Protein AF-A0A217ED09-F1 (afdb_monomer_lite)

InterPro domains:
  IPR007451 High frequency lysogenization protein HflD [PF04356] (17-232)
  IPR007451 High frequency lysogenization protein HflD [PTHR38100] (16-239)
  IPR035932 HflD-like superfamily [G3DSA:1.10.3890.10] (13-244)
  IPR035932 HflD-like superfamily [SSF101322] (14-239)

Sequence (248 aa):
MVDTPFQQPQHLTVRQNRVLALAGVFQAAQLTHITAMTGLNRSNQSESFYLEQLIKSSLCIRPLAELPDPSLNTLDFFYGFNDLMLGLKHLESSLSRPFSIHPKSHIPKLPAAKLSTSYAISLLHLEKQIYQNPQFVEIIEQAQQKILKQFSFFDQNYLHPSIIANLAQAYLDTAGQIQPRILVRGHPEAFKDSQHTDRIRASLFTGLQMAHLWRQMGGRSRQLMFGKRKIMKDIHSIARMQYQLIEK

Organism: NCBI:txid1229165

Foldseek 3Di:
DDDPPDPPPPDDALLLQLLLLLLLLLLLLVLLQCLQAVFPDDDDPVSLLLLLLLLQLLLVQQLPDDFADQPDHNCVSPVAVSSSVSSLVRLLVQLDDDDDPDQVDPPPDRPVRPLSNVLSVLLLVLLVVQSVDVVLSVLSVVLSVVLVVCCVVVVNPCLPLVNLQSLLVNLCVTQVVDPPHSDRHYDPNLVVDPSSSSSSSSSSSSSSSSSVSSRNSPDDPVCSVVVSVVSNVSSVVSVVVVVVVVVD

Radius of gyration: 17.98 Å; chains: 1; bounding box: 49×56×43 Å

Structure (mmCIF, N/CA/C/O backbone):
data_AF-A0A217ED09-F1
#
_entry.id   AF-A0A217ED09-F1
#
loop_
_atom_site.group_PDB
_atom_site.id
_atom_site.type_symbol
_atom_site.label_atom_id
_atom_site.label_alt_id
_atom_site.label_comp_id
_atom_site.label_asym_id
_atom_site.label_entity_id
_atom_site.label_seq_id
_atom_site.pdbx_PDB_ins_code
_atom_site.Cartn_x
_atom_site.Cartn_y
_atom_site.Cartn_z
_atom_site.occupancy
_atom_site.B_iso_or_equiv
_atom_site.auth_seq_id
_atom_site.auth_comp_id
_atom_site.auth_asym_id
_atom_site.auth_atom_id
_atom_site.pdbx_PDB_model_num
ATOM 1 N N . MET A 1 1 ? 7.118 30.891 -3.778 1.00 39.22 1 MET A N 1
ATOM 2 C CA . MET A 1 1 ? 7.462 29.523 -4.216 1.00 39.22 1 MET A CA 1
ATOM 3 C C . MET A 1 1 ? 7.098 29.467 -5.681 1.00 39.22 1 MET A C 1
ATOM 5 O O . MET A 1 1 ? 5.958 29.761 -5.998 1.00 39.22 1 MET A O 1
ATOM 9 N N . VAL A 1 2 ? 8.088 29.316 -6.556 1.00 33.69 2 VAL A N 1
ATOM 10 C CA . VAL A 1 2 ? 7.894 29.449 -8.004 1.00 33.69 2 VAL A CA 1
ATOM 11 C C . VAL A 1 2 ? 7.205 28.185 -8.502 1.00 33.69 2 VAL A C 1
ATOM 13 O O . VAL A 1 2 ? 7.822 27.121 -8.518 1.00 33.69 2 VAL A O 1
ATOM 16 N N . ASP A 1 3 ? 5.934 28.308 -8.878 1.00 39.09 3 ASP A N 1
ATOM 17 C CA . ASP A 1 3 ? 5.272 27.346 -9.753 1.00 39.09 3 ASP A CA 1
ATOM 18 C C . ASP A 1 3 ? 6.121 27.226 -11.019 1.00 39.09 3 ASP A C 1
ATOM 20 O O . ASP A 1 3 ? 6.309 28.203 -11.743 1.00 39.09 3 ASP A O 1
ATOM 24 N N . THR A 1 4 ? 6.701 26.052 -11.260 1.00 39.97 4 THR A N 1
ATOM 25 C CA . THR A 1 4 ? 7.357 25.746 -12.533 1.00 39.97 4 THR A CA 1
ATOM 26 C C . THR A 1 4 ? 6.285 25.171 -13.465 1.00 39.97 4 THR A C 1
ATOM 28 O O . THR A 1 4 ? 5.873 24.028 -13.281 1.00 39.97 4 THR A O 1
ATOM 31 N N . PRO A 1 5 ? 5.797 25.924 -14.472 1.00 40.88 5 PRO A N 1
ATOM 32 C CA . PRO A 1 5 ? 4.592 25.557 -15.219 1.00 40.88 5 PRO A CA 1
ATOM 33 C C . PRO A 1 5 ? 4.816 24.490 -16.306 1.00 40.88 5 PRO A C 1
ATOM 35 O O . PRO A 1 5 ? 3.919 24.224 -17.099 1.00 40.88 5 PRO A O 1
ATOM 38 N N . PHE A 1 6 ? 5.997 23.862 -16.364 1.00 42.06 6 PHE A N 1
ATOM 39 C CA . PHE A 1 6 ? 6.363 22.938 -17.441 1.00 42.06 6 PHE A CA 1
ATOM 40 C C . PHE A 1 6 ? 7.247 21.781 -16.956 1.00 42.06 6 PHE A C 1
ATOM 42 O O . PHE A 1 6 ? 8.338 21.558 -17.483 1.00 42.06 6 PHE A O 1
ATOM 49 N N . GLN A 1 7 ? 6.788 20.987 -15.986 1.00 44.53 7 GLN A N 1
ATOM 50 C CA . GLN A 1 7 ? 7.234 19.593 -15.978 1.00 44.53 7 GLN A CA 1
ATOM 51 C C . GLN A 1 7 ? 6.608 18.924 -17.204 1.00 44.53 7 GLN A C 1
ATOM 53 O O . GLN A 1 7 ? 5.401 18.704 -17.257 1.00 44.53 7 GLN A O 1
ATOM 58 N N . GLN A 1 8 ? 7.424 18.659 -18.230 1.00 44.78 8 GLN A N 1
ATOM 59 C CA . GLN A 1 8 ? 7.005 17.813 -19.346 1.00 44.78 8 GLN A CA 1
ATOM 60 C C . GLN A 1 8 ? 6.404 16.526 -18.765 1.00 44.78 8 GLN A C 1
ATOM 62 O O . GLN A 1 8 ? 7.035 15.948 -17.873 1.00 44.78 8 GLN A O 1
ATOM 67 N N . PRO A 1 9 ? 5.226 16.068 -19.232 1.00 52.22 9 PRO A N 1
ATOM 68 C CA . PRO A 1 9 ? 4.643 14.829 -18.744 1.00 52.22 9 PRO A CA 1
ATOM 69 C C . PRO A 1 9 ? 5.681 13.732 -18.939 1.00 52.22 9 PRO A C 1
ATOM 71 O O . PRO A 1 9 ? 6.080 13.421 -20.065 1.00 52.22 9 PRO A O 1
ATOM 74 N N . GLN A 1 10 ? 6.195 13.205 -17.828 1.00 64.75 10 GLN A N 1
ATOM 75 C CA . GLN A 1 10 ? 7.212 12.173 -17.868 1.00 64.75 10 GLN A CA 1
ATOM 76 C C . GLN A 1 10 ? 6.537 10.938 -18.456 1.00 64.75 10 GLN A C 1
ATOM 78 O O . GLN A 1 10 ? 5.744 10.269 -17.792 1.00 64.75 10 GLN A O 1
ATOM 83 N N . HIS A 1 11 ? 6.767 10.699 -19.749 1.00 74.62 11 HIS A N 1
ATOM 84 C CA . HIS A 1 11 ? 6.036 9.683 -20.490 1.00 74.62 11 HIS A CA 1
ATOM 85 C C . HIS A 1 11 ? 6.594 8.304 -20.138 1.00 74.62 11 HIS A C 1
ATOM 87 O O . HIS A 1 11 ? 7.482 7.760 -20.798 1.00 74.62 11 HIS A O 1
ATOM 93 N N . LEU A 1 12 ? 6.098 7.754 -19.035 1.00 88.75 12 LEU A N 1
ATOM 94 C CA . LEU A 1 12 ? 6.481 6.442 -18.554 1.00 88.75 12 LEU A CA 1
ATOM 95 C C . LEU A 1 12 ? 5.928 5.360 -19.475 1.00 88.75 12 LEU A C 1
ATOM 97 O O . LEU A 1 12 ? 4.783 5.390 -19.923 1.00 88.75 12 LEU A O 1
ATOM 101 N N . THR A 1 13 ? 6.743 4.344 -19.733 1.00 92.62 13 THR A N 1
ATOM 102 C CA . THR A 1 13 ? 6.254 3.133 -20.388 1.00 92.62 13 THR A CA 1
ATOM 103 C C . THR A 1 13 ? 5.262 2.409 -19.477 1.00 92.62 13 THR A C 1
ATOM 105 O O . THR A 1 13 ? 5.392 2.426 -18.252 1.00 92.62 13 THR A O 1
ATOM 108 N N . VAL A 1 14 ? 4.340 1.643 -20.066 1.00 91.75 14 VAL A N 1
ATOM 109 C CA . VAL A 1 14 ? 3.393 0.791 -19.318 1.00 91.75 14 VAL A CA 1
ATOM 110 C C . VAL A 1 14 ? 4.109 -0.109 -18.298 1.00 91.75 14 VAL A C 1
ATOM 112 O O . VAL A 1 14 ? 3.593 -0.373 -17.213 1.00 91.75 14 VAL A O 1
ATOM 115 N N . ARG A 1 15 ? 5.325 -0.583 -18.608 1.00 92.25 15 ARG A N 1
ATOM 116 C CA . ARG A 1 15 ? 6.115 -1.382 -17.659 1.00 92.25 15 ARG A CA 1
ATOM 117 C C . ARG A 1 15 ? 6.630 -0.555 -16.484 1.00 92.25 15 ARG A C 1
ATOM 119 O O . ARG A 1 15 ? 6.541 -1.031 -15.359 1.00 92.25 15 ARG A O 1
ATOM 126 N N . GLN A 1 16 ? 7.133 0.654 -16.727 1.00 94.31 16 GLN A N 1
ATOM 127 C CA . GLN A 1 16 ? 7.600 1.548 -15.665 1.00 94.31 16 GLN A CA 1
ATOM 128 C C . GLN A 1 16 ? 6.448 1.968 -14.745 1.00 94.31 16 GLN A C 1
ATOM 130 O O . GLN A 1 16 ? 6.606 1.871 -13.533 1.00 94.31 16 GLN A O 1
ATOM 135 N N . ASN A 1 17 ? 5.273 2.297 -15.297 1.00 94.62 17 ASN A N 1
ATOM 136 C CA . ASN A 1 17 ? 4.057 2.548 -14.511 1.00 94.62 17 ASN A CA 1
ATOM 137 C C . ASN A 1 17 ? 3.718 1.356 -13.603 1.00 94.62 17 ASN A C 1
ATOM 139 O O . ASN A 1 17 ? 3.609 1.490 -12.387 1.00 94.62 17 ASN A O 1
ATOM 143 N N . ARG A 1 18 ? 3.699 0.134 -14.152 1.00 94.44 18 ARG A N 1
ATOM 144 C CA . ARG A 1 18 ? 3.504 -1.079 -13.337 1.00 94.44 18 ARG A CA 1
ATOM 145 C C . ARG A 1 18 ? 4.553 -1.233 -12.236 1.00 94.44 18 ARG A C 1
ATOM 147 O O . ARG A 1 18 ? 4.222 -1.717 -11.159 1.00 94.44 18 ARG A O 1
ATOM 154 N N . VAL A 1 19 ? 5.814 -0.893 -12.493 1.00 95.31 19 VAL A N 1
ATOM 155 C CA . VAL A 1 19 ? 6.880 -0.992 -11.485 1.00 95.31 19 VAL A CA 1
ATOM 156 C C . VAL A 1 19 ? 6.696 0.040 -10.375 1.00 95.31 19 VAL A C 1
ATOM 158 O O . VAL A 1 19 ? 6.893 -0.309 -9.215 1.00 95.31 19 VAL A O 1
ATOM 161 N N . LEU A 1 20 ? 6.268 1.261 -10.693 1.00 95.94 20 LEU A N 1
ATOM 162 C CA . LEU A 1 20 ? 5.987 2.295 -9.696 1.00 95.94 20 LEU A CA 1
ATOM 163 C C . LEU A 1 20 ? 4.761 1.955 -8.845 1.00 95.94 20 LEU A C 1
ATOM 165 O O . LEU A 1 20 ? 4.851 1.990 -7.621 1.00 95.94 20 LEU A O 1
ATOM 169 N N . ALA A 1 21 ? 3.653 1.526 -9.455 1.00 96.44 21 ALA A N 1
ATOM 170 C CA . ALA A 1 21 ? 2.475 1.090 -8.700 1.00 96.44 21 ALA A CA 1
ATOM 171 C C . ALA A 1 21 ? 2.811 -0.095 -7.775 1.00 96.44 21 ALA A C 1
ATOM 173 O O . ALA A 1 21 ? 2.439 -0.121 -6.602 1.00 96.44 21 ALA A O 1
ATOM 174 N N . LEU A 1 22 ? 3.613 -1.047 -8.269 1.00 96.81 22 LEU A N 1
ATOM 175 C CA . LEU A 1 22 ? 4.139 -2.141 -7.457 1.00 96.81 22 LEU A CA 1
ATOM 176 C C . LEU A 1 22 ? 5.045 -1.639 -6.321 1.00 96.81 22 LEU A C 1
ATOM 178 O O . LEU A 1 22 ? 4.978 -2.169 -5.214 1.00 96.81 22 LEU A O 1
ATOM 182 N N . ALA A 1 23 ? 5.879 -0.628 -6.565 1.00 97.19 23 ALA A N 1
ATOM 183 C CA . ALA A 1 23 ? 6.683 -0.004 -5.522 1.00 97.19 23 ALA A CA 1
ATOM 184 C C . ALA A 1 23 ? 5.798 0.606 -4.423 1.00 97.19 23 ALA A C 1
ATOM 186 O O . ALA A 1 23 ? 6.129 0.449 -3.252 1.00 97.19 23 ALA A O 1
ATOM 187 N N . GLY A 1 24 ? 4.640 1.183 -4.762 1.00 98.00 24 GLY A N 1
ATOM 188 C CA . GLY A 1 24 ? 3.638 1.638 -3.788 1.00 98.00 24 GLY A CA 1
ATOM 189 C C . GLY A 1 24 ? 3.171 0.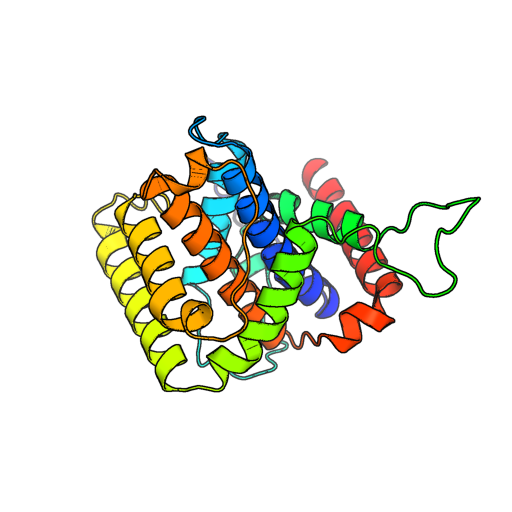524 -2.843 1.00 98.00 24 GLY A C 1
ATOM 190 O O . GLY A 1 24 ? 3.114 0.720 -1.628 1.00 98.00 24 GLY A O 1
ATOM 191 N N . VAL A 1 25 ? 2.948 -0.690 -3.364 1.00 98.00 25 VAL A N 1
ATOM 192 C CA . VAL A 1 25 ? 2.619 -1.871 -2.539 1.00 98.00 25 VAL A CA 1
ATOM 193 C C . VAL A 1 25 ? 3.758 -2.207 -1.574 1.00 98.00 25 VAL A C 1
ATOM 195 O O . VAL A 1 25 ? 3.534 -2.430 -0.383 1.00 98.00 25 VAL A O 1
ATOM 198 N N . PHE A 1 26 ? 4.998 -2.226 -2.070 1.00 97.12 26 PHE A N 1
ATOM 199 C CA . PHE A 1 26 ? 6.179 -2.498 -1.246 1.00 97.12 26 PHE A CA 1
ATOM 200 C C . PHE A 1 26 ? 6.443 -1.393 -0.218 1.00 97.12 26 PHE A C 1
ATOM 202 O O . PHE A 1 26 ? 6.926 -1.689 0.875 1.00 97.12 26 PHE A O 1
ATOM 209 N N . GLN A 1 27 ? 6.092 -0.145 -0.528 1.00 97.88 27 GLN A N 1
ATOM 210 C CA . GLN A 1 27 ? 6.193 0.984 0.389 1.00 97.88 27 GLN A CA 1
ATOM 211 C C . GLN A 1 27 ? 5.247 0.815 1.577 1.00 97.88 27 GLN A C 1
ATOM 213 O O . GLN A 1 27 ? 5.698 0.851 2.719 1.00 97.88 27 GLN A O 1
ATOM 218 N N . ALA A 1 28 ? 3.967 0.541 1.318 1.00 98.19 28 ALA A N 1
ATOM 219 C CA . ALA A 1 28 ? 2.969 0.294 2.360 1.00 98.19 28 ALA A CA 1
ATOM 220 C C . ALA A 1 28 ? 3.348 -0.909 3.234 1.00 98.19 28 ALA A C 1
ATOM 222 O O . ALA A 1 28 ? 3.276 -0.865 4.465 1.00 98.19 28 ALA A O 1
ATOM 223 N N . ALA A 1 29 ? 3.826 -1.978 2.601 1.00 97.19 29 ALA A N 1
ATOM 224 C CA . ALA A 1 29 ? 4.271 -3.171 3.299 1.00 97.19 29 ALA A CA 1
ATOM 225 C C . ALA A 1 29 ? 5.509 -2.921 4.177 1.00 97.19 29 ALA A C 1
ATOM 227 O O . ALA A 1 29 ? 5.629 -3.487 5.268 1.00 97.19 29 ALA A O 1
ATOM 228 N N . GLN A 1 30 ? 6.425 -2.059 3.732 1.00 95.81 30 GLN A N 1
ATOM 229 C CA . GLN A 1 30 ? 7.571 -1.657 4.535 1.00 95.81 30 GLN A CA 1
ATOM 230 C C . GLN A 1 30 ? 7.173 -0.736 5.689 1.00 95.81 30 GLN A C 1
ATOM 232 O O . GLN A 1 30 ? 7.661 -0.948 6.795 1.00 95.81 30 GLN A O 1
ATOM 237 N N . LEU A 1 31 ? 6.278 0.231 5.475 1.00 95.69 31 LEU A N 1
ATOM 238 C CA . LEU A 1 31 ? 5.754 1.078 6.553 1.00 95.69 31 LEU A CA 1
ATOM 239 C C . LEU A 1 31 ? 5.069 0.236 7.629 1.00 95.69 31 LEU A C 1
ATOM 241 O O . LEU A 1 31 ? 5.385 0.383 8.802 1.00 95.69 31 LEU A O 1
ATOM 245 N N . THR A 1 32 ? 4.245 -0.731 7.222 1.00 95.44 32 THR A N 1
ATOM 246 C CA . THR A 1 32 ? 3.624 -1.713 8.127 1.00 95.44 32 THR A CA 1
ATOM 247 C C . THR A 1 32 ? 4.677 -2.411 8.991 1.00 95.44 32 THR A C 1
ATOM 249 O O . THR A 1 32 ? 4.524 -2.522 10.206 1.00 95.44 32 THR A O 1
ATOM 252 N N . HIS A 1 33 ? 5.767 -2.878 8.373 1.00 93.88 33 HIS A N 1
ATOM 253 C CA . HIS A 1 33 ? 6.843 -3.551 9.092 1.00 93.88 33 HIS A CA 1
ATOM 254 C C . HIS A 1 33 ? 7.587 -2.611 10.045 1.00 93.88 33 HIS A C 1
ATOM 256 O O . HIS A 1 33 ? 7.818 -2.991 11.189 1.00 93.88 33 HIS A O 1
ATOM 262 N N . ILE A 1 34 ? 7.930 -1.399 9.603 1.00 91.94 34 ILE A N 1
ATOM 263 C CA . ILE A 1 34 ? 8.619 -0.411 10.437 1.00 91.94 34 ILE A CA 1
ATOM 264 C C . ILE A 1 34 ? 7.736 -0.036 11.628 1.00 91.94 34 ILE A C 1
ATOM 266 O O . ILE A 1 34 ? 8.172 -0.199 12.758 1.00 91.94 34 ILE A O 1
ATOM 270 N N . THR A 1 35 ? 6.474 0.343 11.411 1.00 91.31 35 THR A N 1
ATOM 271 C CA . THR A 1 35 ? 5.546 0.704 12.496 1.00 91.31 35 THR A CA 1
ATOM 272 C C . THR A 1 35 ? 5.377 -0.430 13.512 1.00 91.31 35 THR A C 1
ATOM 274 O O . THR A 1 35 ? 5.379 -0.177 14.712 1.00 91.31 35 THR A O 1
ATOM 277 N N . ALA A 1 36 ? 5.317 -1.688 13.065 1.00 90.88 36 ALA A N 1
ATOM 278 C CA . ALA A 1 36 ? 5.244 -2.833 13.973 1.00 90.88 36 ALA A CA 1
ATOM 279 C C . ALA A 1 36 ? 6.547 -3.066 14.772 1.00 90.88 36 ALA A C 1
ATOM 281 O O . ALA A 1 36 ? 6.502 -3.551 15.904 1.00 90.88 36 ALA A O 1
ATOM 282 N N . MET A 1 37 ? 7.712 -2.740 14.204 1.00 88.44 37 MET A N 1
ATOM 283 C CA . MET A 1 37 ? 9.022 -2.902 14.852 1.00 88.44 37 MET A CA 1
ATOM 284 C C . MET A 1 37 ? 9.419 -1.704 15.723 1.00 88.44 37 MET A C 1
ATOM 286 O O . MET A 1 37 ? 10.181 -1.869 16.667 1.00 88.44 37 MET A O 1
ATOM 290 N N . THR A 1 38 ? 8.929 -0.500 15.448 1.00 82.44 38 THR A N 1
ATOM 291 C CA . THR A 1 38 ? 9.345 0.713 16.168 1.00 82.44 38 THR A CA 1
ATOM 292 C C . THR A 1 38 ? 8.740 0.799 17.581 1.00 82.44 38 THR A C 1
ATOM 294 O O . THR A 1 38 ? 9.318 1.449 18.454 1.00 82.44 38 THR A O 1
ATOM 297 N N . GLY A 1 39 ? 7.648 0.075 17.867 1.00 72.12 39 GLY A N 1
ATOM 298 C CA . GLY A 1 39 ? 6.974 0.128 19.173 1.00 72.12 39 GLY A CA 1
ATOM 299 C C . GLY A 1 39 ? 6.226 1.450 19.369 1.00 72.12 39 GLY A C 1
ATOM 300 O O . GLY A 1 39 ? 5.758 2.023 18.398 1.00 72.12 39 GLY A O 1
ATOM 301 N N . LEU A 1 40 ? 6.158 1.943 20.612 1.00 65.94 40 LEU A N 1
ATOM 302 C CA . LEU A 1 40 ? 5.551 3.239 20.978 1.00 65.94 40 LEU A CA 1
ATOM 303 C C . LEU A 1 40 ? 6.435 4.462 20.650 1.00 65.94 40 LEU A C 1
ATOM 305 O O . LEU A 1 40 ? 6.092 5.592 21.005 1.00 65.94 40 LEU A O 1
ATOM 309 N N . ASN A 1 41 ? 7.607 4.263 20.038 1.00 68.44 41 ASN A N 1
ATOM 310 C CA . ASN A 1 41 ? 8.490 5.373 19.692 1.00 68.44 41 ASN A CA 1
ATOM 311 C C . ASN A 1 41 ? 7.844 6.237 18.600 1.00 68.44 41 ASN A C 1
ATOM 313 O O . ASN A 1 41 ? 7.212 5.722 17.680 1.00 68.44 41 ASN A O 1
ATOM 317 N N . ARG A 1 42 ? 8.023 7.562 18.686 1.00 65.25 42 ARG A N 1
ATOM 318 C CA . ARG A 1 42 ? 7.442 8.500 17.715 1.00 65.25 42 ARG A CA 1
ATOM 319 C C . ARG A 1 42 ? 7.884 8.134 16.297 1.00 65.25 42 ARG A C 1
ATOM 321 O O . ARG A 1 42 ? 9.081 8.008 16.039 1.00 65.25 42 ARG A O 1
ATOM 328 N N . SER A 1 43 ? 6.913 8.005 15.391 1.00 68.62 43 SER A N 1
ATOM 329 C CA . SER A 1 43 ? 7.161 7.785 13.964 1.00 68.62 43 SER A CA 1
ATOM 330 C C . SER A 1 43 ? 8.133 8.832 13.430 1.00 68.62 43 SER A C 1
ATOM 332 O O . SER A 1 43 ? 7.935 10.030 13.659 1.00 68.62 43 SER A O 1
ATOM 334 N N . ASN A 1 44 ? 9.153 8.392 12.699 1.00 80.94 44 ASN A N 1
ATOM 335 C CA . ASN A 1 44 ? 10.121 9.306 12.107 1.00 80.94 44 ASN A CA 1
ATOM 336 C C . ASN A 1 44 ? 9.446 10.199 11.042 1.00 80.94 44 ASN A C 1
ATOM 338 O O . ASN A 1 44 ? 8.496 9.774 10.381 1.00 80.94 44 ASN A O 1
ATOM 342 N N . GLN A 1 45 ? 9.954 11.417 10.831 1.00 85.31 45 GLN A N 1
ATOM 343 C CA . GLN A 1 45 ? 9.442 12.357 9.822 1.00 85.31 45 GLN A CA 1
ATOM 344 C C . GLN A 1 45 ? 9.381 11.718 8.428 1.00 85.31 45 GLN A C 1
ATOM 346 O O . GLN A 1 45 ? 8.383 11.860 7.724 1.00 85.31 45 GLN A O 1
ATOM 351 N N . SER A 1 46 ? 10.395 10.926 8.068 1.00 89.06 46 SER A N 1
ATOM 352 C CA . SER A 1 46 ? 10.430 10.197 6.797 1.00 89.06 46 SER A CA 1
ATOM 353 C C . SER A 1 46 ? 9.299 9.172 6.660 1.00 89.06 46 SER A C 1
ATOM 355 O O . SER A 1 46 ? 8.734 9.031 5.583 1.00 89.06 46 SER A O 1
ATOM 357 N N . GLU A 1 47 ? 8.947 8.449 7.727 1.00 90.44 47 GLU A N 1
ATOM 358 C CA . GLU A 1 47 ? 7.861 7.455 7.691 1.00 90.44 47 GLU A CA 1
ATOM 359 C C . GLU A 1 47 ? 6.506 8.130 7.495 1.00 90.44 47 GLU A C 1
ATOM 361 O O . GLU A 1 47 ? 5.698 7.678 6.685 1.00 90.44 47 GLU A O 1
ATOM 366 N N . SER A 1 48 ? 6.283 9.230 8.217 1.00 93.44 48 SER A N 1
ATOM 367 C CA . SER A 1 48 ? 5.080 10.046 8.080 1.00 93.44 48 SER A CA 1
ATOM 368 C C . SER A 1 48 ? 4.949 10.622 6.674 1.00 93.44 48 SER A C 1
ATOM 370 O O . SER A 1 48 ? 3.864 10.535 6.112 1.00 93.44 48 SER A O 1
ATOM 372 N N . PHE A 1 49 ? 6.045 11.090 6.066 1.00 95.62 49 PHE A N 1
ATOM 373 C CA . PHE A 1 49 ? 6.055 11.540 4.672 1.00 95.62 49 PHE A CA 1
ATOM 374 C C . PHE A 1 49 ? 5.567 10.445 3.708 1.00 95.62 49 PHE A C 1
ATOM 376 O O . PHE A 1 49 ? 4.605 10.659 2.975 1.00 95.62 49 PHE A O 1
ATOM 383 N N . TYR A 1 50 ? 6.166 9.248 3.729 1.00 97.00 50 TYR A N 1
ATOM 384 C CA . TYR A 1 50 ? 5.761 8.173 2.808 1.00 97.00 50 TYR A CA 1
ATOM 385 C C . TYR A 1 50 ? 4.335 7.674 3.064 1.00 97.00 50 TYR A C 1
ATOM 387 O O . TYR A 1 50 ? 3.643 7.296 2.116 1.00 97.00 50 TYR A O 1
ATOM 395 N N . LEU A 1 51 ? 3.892 7.651 4.326 1.00 97.25 51 LEU A N 1
ATOM 396 C CA . LEU A 1 51 ? 2.517 7.291 4.665 1.00 97.25 51 LEU A CA 1
ATOM 397 C C . LEU A 1 51 ? 1.532 8.324 4.115 1.00 97.25 51 LEU A C 1
ATOM 399 O O . LEU A 1 51 ? 0.522 7.943 3.534 1.00 97.25 51 LEU A O 1
ATOM 403 N N . GLU A 1 52 ? 1.837 9.612 4.263 1.00 96.94 52 GLU A N 1
ATOM 404 C CA . GLU A 1 52 ? 1.007 10.697 3.747 1.00 96.94 52 GLU A CA 1
ATOM 405 C C . GLU A 1 52 ? 0.831 10.589 2.229 1.00 96.94 52 GLU A C 1
ATOM 407 O O . GLU A 1 52 ? -0.298 10.669 1.744 1.00 96.94 52 GLU A O 1
ATOM 412 N N . GLN A 1 53 ? 1.917 10.323 1.489 1.00 97.56 53 GLN A N 1
ATOM 413 C CA . GLN A 1 53 ? 1.845 10.121 0.038 1.00 97.56 53 GLN A CA 1
ATOM 414 C C . GLN A 1 53 ? 0.971 8.918 -0.322 1.00 97.56 53 GLN A C 1
ATOM 416 O O . GLN A 1 53 ? 0.105 9.022 -1.182 1.00 97.56 53 GLN A O 1
ATOM 421 N N . LEU A 1 54 ? 1.116 7.788 0.377 1.00 98.00 54 LEU A N 1
ATOM 422 C CA . LEU A 1 54 ? 0.256 6.627 0.135 1.00 98.00 54 LEU A CA 1
ATOM 423 C C . LEU A 1 54 ? -1.218 6.911 0.430 1.00 98.00 54 LEU A C 1
ATOM 425 O O . LEU A 1 54 ? -2.077 6.438 -0.311 1.00 98.00 54 LEU A O 1
ATOM 429 N N . ILE A 1 55 ? -1.519 7.667 1.489 1.00 97.69 55 ILE A N 1
ATOM 430 C CA . ILE A 1 55 ? -2.893 8.057 1.818 1.00 97.69 55 ILE A CA 1
ATOM 431 C C . ILE A 1 55 ? -3.457 8.944 0.707 1.00 97.69 55 ILE A C 1
ATOM 433 O O . ILE A 1 55 ? -4.510 8.605 0.167 1.00 97.69 55 ILE A O 1
ATOM 437 N N . LYS A 1 56 ? -2.736 10.003 0.314 1.00 95.81 56 LYS A N 1
ATOM 438 C CA . LYS A 1 56 ? -3.084 10.879 -0.818 1.00 95.81 56 LYS A CA 1
ATOM 439 C C . LYS A 1 56 ? -3.439 10.064 -2.059 1.00 95.81 56 LYS A C 1
ATOM 441 O O . LYS A 1 56 ? -4.566 10.133 -2.543 1.00 95.81 56 LYS A O 1
ATOM 446 N N . SER A 1 57 ? -2.517 9.219 -2.512 1.00 96.56 57 SER A N 1
ATOM 447 C CA . SER A 1 57 ? -2.705 8.399 -3.709 1.00 96.56 57 SER A CA 1
ATOM 448 C C . SER A 1 57 ? -3.869 7.415 -3.565 1.00 96.56 57 SER A C 1
ATOM 450 O O . SER A 1 57 ? -4.633 7.225 -4.507 1.00 96.56 57 SER A O 1
ATOM 452 N N . SER A 1 58 ? -4.049 6.808 -2.386 1.00 96.62 58 SER A N 1
ATOM 453 C CA . SER A 1 58 ? -5.110 5.821 -2.143 1.00 96.62 58 SER A CA 1
ATOM 454 C C . SER A 1 58 ? -6.527 6.385 -2.254 1.00 96.62 58 SER A C 1
ATOM 456 O O . SER A 1 58 ? -7.442 5.654 -2.627 1.00 96.62 58 SER A O 1
ATOM 458 N N . LEU A 1 59 ? -6.713 7.674 -1.957 1.00 94.88 59 LEU A N 1
ATOM 459 C CA . LEU A 1 59 ? -8.008 8.354 -2.052 1.00 94.88 59 LEU A CA 1
ATOM 460 C C . LEU A 1 59 ? -8.347 8.768 -3.495 1.00 94.88 59 LEU A C 1
ATOM 462 O O . LEU A 1 59 ? -9.510 9.027 -3.805 1.00 94.88 59 LEU A O 1
ATOM 466 N N . CYS A 1 60 ? -7.349 8.801 -4.382 1.00 93.12 60 CYS A N 1
ATOM 467 C CA . CYS A 1 60 ? -7.522 9.094 -5.804 1.00 93.12 60 CYS A CA 1
ATOM 468 C C . CYS A 1 60 ? -7.819 7.842 -6.648 1.00 93.12 60 CYS A C 1
ATOM 470 O O . CYS A 1 60 ? -8.332 7.965 -7.760 1.00 93.12 60 CYS A O 1
ATOM 472 N N . ILE A 1 61 ? -7.524 6.640 -6.141 1.00 94.12 61 ILE A N 1
ATOM 473 C CA . ILE A 1 61 ? -7.754 5.381 -6.865 1.00 94.12 61 ILE A CA 1
ATOM 474 C C . ILE A 1 61 ? -9.247 5.067 -6.908 1.00 94.12 61 ILE A C 1
ATOM 476 O O . ILE A 1 61 ? -9.914 5.002 -5.876 1.00 94.12 61 ILE A O 1
ATOM 480 N N . ARG A 1 62 ? -9.762 4.845 -8.120 1.00 92.31 62 ARG A N 1
ATOM 481 C CA . ARG A 1 62 ? -11.168 4.514 -8.374 1.00 92.31 62 ARG A CA 1
ATOM 482 C C . ARG A 1 62 ? -11.390 3.003 -8.267 1.00 92.31 62 ARG A C 1
ATOM 484 O O . ARG A 1 62 ? -10.770 2.280 -9.044 1.00 92.31 62 ARG A O 1
ATOM 491 N N . PRO A 1 63 ? -12.264 2.516 -7.367 1.00 86.94 63 PRO A N 1
ATOM 492 C CA . PRO A 1 63 ? -12.480 1.078 -7.194 1.00 86.94 63 PRO A CA 1
ATOM 493 C C . PRO A 1 63 ? -13.152 0.366 -8.375 1.00 86.94 63 PRO A C 1
ATOM 495 O O . PRO A 1 63 ? -12.861 -0.798 -8.633 1.00 86.94 63 PRO A O 1
ATOM 498 N N . LEU A 1 64 ? -14.034 1.065 -9.096 1.00 86.25 64 LEU A N 1
ATOM 499 C CA . LEU A 1 64 ? -14.814 0.532 -10.221 1.00 86.25 64 LEU A CA 1
ATOM 500 C C . LEU A 1 64 ? -14.210 0.839 -11.606 1.00 86.25 64 LEU A C 1
ATOM 502 O O . LEU A 1 64 ? -14.916 0.752 -12.609 1.00 86.25 64 LEU A O 1
ATOM 506 N N . ALA A 1 65 ? -12.935 1.236 -11.692 1.00 81.50 65 ALA A N 1
ATOM 507 C CA . ALA A 1 65 ? -12.325 1.524 -12.994 1.00 81.50 65 ALA A CA 1
ATOM 508 C C . ALA A 1 65 ? -12.235 0.264 -13.876 1.00 81.50 65 ALA A C 1
ATOM 510 O O . ALA A 1 65 ? -12.219 -0.863 -13.379 1.00 81.50 65 ALA A O 1
ATOM 511 N N . GLU A 1 66 ? -12.132 0.450 -15.191 1.00 79.25 66 GLU A N 1
ATOM 512 C CA . GLU A 1 66 ? -11.941 -0.653 -16.134 1.00 79.25 66 GLU A CA 1
ATOM 513 C C . GLU A 1 66 ? -10.538 -1.276 -16.004 1.00 79.25 66 GLU A C 1
ATOM 515 O O . GLU A 1 66 ? -9.541 -0.587 -15.779 1.00 79.25 66 GLU A O 1
ATOM 520 N N . LEU A 1 67 ? -10.444 -2.607 -16.139 1.00 83.88 67 LEU A N 1
ATOM 521 C CA . LEU A 1 67 ? -9.180 -3.348 -16.052 1.00 83.88 67 LEU A CA 1
ATOM 522 C C . LEU A 1 67 ? -8.897 -4.142 -17.346 1.00 83.88 67 LEU A C 1
ATOM 524 O O . LEU A 1 67 ? -9.714 -4.989 -17.716 1.00 83.88 67 LEU A O 1
ATOM 528 N N . PRO A 1 68 ? -7.696 -4.036 -17.957 1.00 84.75 68 PRO A N 1
ATOM 529 C CA . PRO A 1 68 ? -6.627 -3.075 -17.682 1.00 84.75 68 PRO A CA 1
ATOM 530 C C . PRO A 1 68 ? -6.831 -1.743 -18.422 1.00 84.75 68 PRO A C 1
ATOM 532 O O . PRO A 1 68 ? -7.216 -1.746 -19.588 1.00 84.75 68 PRO A O 1
ATOM 535 N N . ASP A 1 69 ? -6.434 -0.640 -17.795 1.00 86.00 69 ASP A N 1
ATOM 536 C CA . ASP A 1 69 ? -6.355 0.682 -18.411 1.00 86.00 69 ASP A CA 1
ATOM 537 C C . ASP A 1 69 ? -4.883 1.015 -18.750 1.00 86.00 69 ASP A C 1
ATOM 539 O O . ASP A 1 69 ? -4.062 1.249 -17.853 1.00 86.00 69 ASP A O 1
ATOM 543 N N . PRO A 1 70 ? -4.496 0.985 -20.041 1.00 82.50 70 PRO A N 1
ATOM 544 C CA . PRO A 1 70 ? -3.138 1.296 -20.470 1.00 82.50 70 PRO A CA 1
ATOM 545 C C . PRO A 1 70 ? -2.814 2.797 -20.440 1.00 82.50 70 PRO A C 1
ATOM 547 O O . PRO A 1 70 ? -1.641 3.134 -20.609 1.00 82.50 70 PRO A O 1
ATOM 550 N N . SER A 1 71 ? -3.809 3.674 -20.266 1.00 86.50 71 SER A N 1
ATOM 551 C CA . SER A 1 71 ? -3.626 5.128 -20.271 1.00 86.50 71 SER A CA 1
ATOM 552 C C . SER A 1 71 ? -3.147 5.684 -18.927 1.00 86.50 71 SER A C 1
ATOM 554 O O . SER A 1 71 ? -2.565 6.765 -18.895 1.00 86.50 71 SER A O 1
ATOM 556 N N . LEU A 1 72 ? -3.314 4.927 -17.837 1.00 89.38 72 LEU A N 1
ATOM 557 C CA . LEU A 1 72 ? -2.935 5.364 -16.494 1.00 89.38 72 LEU A CA 1
ATOM 558 C C . LEU A 1 72 ? -1.431 5.633 -16.365 1.00 89.38 72 LEU A C 1
ATOM 560 O O . LEU A 1 72 ? -0.591 4.766 -16.648 1.00 89.38 72 LEU A O 1
ATOM 564 N N . ASN A 1 73 ? -1.099 6.797 -15.810 1.00 91.94 73 ASN A N 1
ATOM 565 C CA . ASN A 1 73 ? 0.246 7.146 -15.386 1.00 91.94 73 ASN A CA 1
ATOM 566 C C . ASN A 1 73 ? 0.331 7.112 -13.855 1.00 91.94 73 ASN A C 1
ATOM 568 O O . ASN A 1 73 ? -0.497 7.673 -13.146 1.00 91.94 73 ASN A O 1
ATOM 572 N N . THR A 1 74 ? 1.341 6.430 -13.308 1.00 91.62 74 THR A N 1
ATOM 573 C CA . THR A 1 74 ? 1.510 6.366 -11.845 1.00 91.62 74 THR A CA 1
ATOM 574 C C . THR A 1 74 ? 1.841 7.733 -11.253 1.00 91.62 74 THR A C 1
ATOM 576 O O . THR A 1 74 ? 1.484 7.996 -10.108 1.00 91.62 74 THR A O 1
ATOM 579 N N . LEU A 1 75 ? 2.481 8.611 -12.028 1.00 91.50 75 LEU A N 1
ATOM 580 C CA . LEU A 1 75 ? 2.815 9.967 -11.595 1.00 91.50 75 LEU A CA 1
ATOM 581 C C . LEU A 1 75 ? 1.597 10.909 -11.540 1.00 91.50 75 LEU A C 1
ATOM 583 O O . LEU A 1 75 ? 1.714 12.017 -11.036 1.00 91.50 75 LEU A O 1
ATOM 587 N N . ASP A 1 76 ? 0.413 10.465 -11.968 1.00 91.50 76 ASP A N 1
ATOM 588 C CA . ASP A 1 76 ? -0.831 11.209 -11.715 1.00 91.50 76 ASP A CA 1
ATOM 589 C C . ASP A 1 76 ? -1.291 11.046 -10.252 1.00 91.50 76 ASP A C 1
ATOM 591 O O . ASP A 1 76 ? -2.041 11.864 -9.723 1.00 91.50 76 ASP A O 1
ATOM 595 N N . PHE A 1 77 ? -0.828 9.984 -9.579 1.00 92.75 77 PHE A N 1
ATOM 596 C CA . PHE A 1 77 ? -1.135 9.680 -8.178 1.00 92.75 77 PHE A CA 1
ATOM 597 C C . PHE A 1 77 ? -0.013 10.100 -7.221 1.00 92.75 77 PHE A C 1
ATOM 599 O O . PHE A 1 77 ? -0.264 10.241 -6.024 1.00 92.75 77 PHE A O 1
ATOM 606 N N . PHE A 1 78 ? 1.211 10.257 -7.730 1.00 92.25 78 PHE A N 1
ATOM 607 C CA . PHE A 1 78 ? 2.418 10.609 -6.981 1.00 92.25 78 PHE A CA 1
ATOM 608 C C . PHE A 1 78 ? 3.139 11.753 -7.694 1.00 92.25 78 PHE A C 1
ATOM 610 O O . PHE A 1 78 ? 3.437 11.636 -8.877 1.00 92.25 78 PHE A O 1
ATOM 617 N N . TYR A 1 79 ? 3.491 12.819 -6.979 1.00 83.44 79 TYR A N 1
ATOM 618 C CA . TYR A 1 79 ? 4.113 14.010 -7.565 1.00 83.44 79 TYR A CA 1
ATOM 619 C C . TYR A 1 79 ? 5.547 13.765 -8.066 1.00 83.44 79 TYR A C 1
ATOM 621 O O . TYR A 1 79 ? 6.072 14.549 -8.857 1.00 83.44 79 TYR A O 1
ATOM 629 N N . GLY A 1 80 ? 6.201 12.678 -7.646 1.00 88.38 80 GLY A N 1
ATOM 630 C CA . GLY A 1 80 ? 7.468 12.256 -8.236 1.00 88.38 80 GLY A CA 1
ATOM 631 C C . GLY A 1 80 ? 7.991 10.908 -7.746 1.00 88.38 80 GLY A C 1
ATOM 632 O O . GLY A 1 80 ? 7.443 10.269 -6.851 1.00 88.38 80 GLY A O 1
ATOM 633 N N . PHE A 1 81 ? 9.130 10.477 -8.300 1.00 90.50 81 PHE A N 1
ATOM 634 C CA . PHE A 1 81 ? 9.772 9.215 -7.898 1.00 90.50 81 PHE A CA 1
ATOM 635 C C . PHE A 1 81 ? 10.213 9.197 -6.427 1.00 90.50 81 PHE A C 1
ATOM 637 O O . PHE A 1 81 ? 10.277 8.125 -5.819 1.00 90.50 81 PHE A O 1
ATOM 644 N N . ASN A 1 82 ? 10.495 10.372 -5.847 1.00 92.00 82 ASN A N 1
ATOM 645 C CA . ASN A 1 82 ? 10.854 10.521 -4.434 1.00 92.00 82 ASN A CA 1
ATOM 646 C C . ASN A 1 82 ? 9.756 9.985 -3.508 1.00 92.00 82 ASN A C 1
ATOM 648 O O . ASN A 1 82 ? 10.075 9.358 -2.499 1.00 92.00 82 ASN A O 1
ATOM 652 N N . ASP A 1 83 ? 8.487 10.143 -3.889 1.00 94.62 83 ASP A N 1
ATOM 653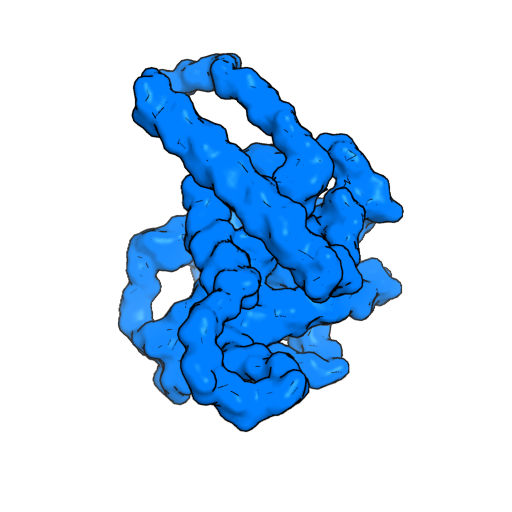 C CA . ASP A 1 83 ? 7.333 9.712 -3.095 1.00 94.62 83 ASP A CA 1
ATOM 654 C C . ASP A 1 83 ? 7.256 8.189 -2.957 1.00 94.62 83 ASP A C 1
ATOM 656 O O . ASP A 1 83 ? 6.639 7.680 -2.025 1.00 94.62 83 ASP A O 1
ATOM 660 N N . LEU A 1 84 ? 7.908 7.456 -3.866 1.00 95.56 84 LEU A N 1
ATOM 661 C CA . LEU A 1 84 ? 7.939 5.994 -3.928 1.00 95.56 84 LEU A CA 1
ATOM 662 C C . LEU A 1 84 ? 9.320 5.406 -3.604 1.00 95.56 84 LEU A C 1
ATOM 664 O O . LEU A 1 84 ? 9.537 4.198 -3.748 1.00 95.56 84 LEU A O 1
ATOM 668 N N . MET A 1 85 ? 10.277 6.232 -3.169 1.00 94.38 85 MET A N 1
ATOM 669 C CA . MET A 1 85 ? 11.668 5.814 -2.990 1.00 94.38 85 MET A CA 1
ATOM 670 C C . MET A 1 85 ? 11.817 4.679 -1.965 1.00 94.38 85 MET A C 1
ATOM 672 O O . MET A 1 85 ? 12.616 3.760 -2.175 1.00 94.38 85 MET A O 1
ATOM 676 N N . LEU A 1 86 ? 11.053 4.707 -0.866 1.00 95.00 86 LEU A N 1
ATOM 677 C CA . LEU A 1 86 ? 11.078 3.638 0.135 1.00 95.00 86 LEU A CA 1
ATOM 678 C C . LEU A 1 86 ? 10.624 2.310 -0.484 1.00 95.00 86 LEU A C 1
ATOM 680 O O . LEU A 1 86 ? 11.284 1.283 -0.293 1.00 95.00 86 LEU A O 1
ATOM 684 N N . GLY A 1 87 ? 9.538 2.345 -1.255 1.00 95.44 87 GLY A N 1
ATOM 685 C CA . GLY A 1 87 ? 9.003 1.197 -1.980 1.00 95.44 87 GLY A CA 1
ATOM 686 C C . GLY A 1 87 ? 9.954 0.646 -3.036 1.00 95.44 87 GLY A C 1
ATOM 687 O O . GLY A 1 87 ? 10.193 -0.560 -3.070 1.00 95.44 87 GLY A O 1
ATOM 688 N N . LEU A 1 88 ? 10.549 1.518 -3.853 1.00 95.19 88 LEU A N 1
ATOM 689 C CA . LEU A 1 88 ? 11.494 1.147 -4.912 1.00 95.19 88 LEU A CA 1
ATOM 690 C C . LEU A 1 88 ? 12.722 0.427 -4.346 1.00 95.19 88 LEU A C 1
ATOM 692 O O . LEU A 1 88 ? 13.073 -0.650 -4.829 1.00 95.19 88 LEU A O 1
ATOM 696 N N . LYS A 1 89 ? 13.316 0.955 -3.267 1.00 93.31 89 LYS A N 1
ATOM 697 C CA . LYS A 1 89 ? 14.450 0.319 -2.570 1.00 93.31 89 LYS A CA 1
ATOM 698 C C . LYS A 1 89 ? 14.092 -1.068 -2.031 1.00 93.31 89 LYS A C 1
ATOM 700 O O . LYS A 1 89 ? 14.881 -2.010 -2.139 1.00 93.31 89 LYS A O 1
ATOM 705 N N . HIS A 1 90 ? 12.897 -1.221 -1.459 1.00 92.44 90 HIS A N 1
ATOM 706 C CA . HIS A 1 90 ? 12.451 -2.505 -0.911 1.00 92.44 90 HIS A CA 1
ATOM 707 C C . HIS A 1 90 ? 12.100 -3.514 -2.000 1.00 92.44 90 HIS A C 1
ATOM 709 O O . HIS A 1 90 ? 12.449 -4.691 -1.875 1.00 92.44 90 HIS A O 1
ATOM 715 N N . LEU A 1 91 ? 11.479 -3.058 -3.086 1.00 93.25 91 LEU A N 1
ATOM 716 C CA . LEU A 1 91 ? 11.224 -3.871 -4.264 1.00 93.25 91 LEU A CA 1
ATOM 717 C C . LEU A 1 91 ? 12.544 -4.369 -4.860 1.00 93.25 91 LEU A C 1
ATOM 719 O O . LEU A 1 91 ? 12.710 -5.578 -5.011 1.00 93.25 91 LEU A O 1
ATOM 723 N N . GLU A 1 92 ? 13.510 -3.484 -5.112 1.00 91.94 92 GLU A N 1
ATOM 724 C CA . GLU A 1 92 ? 14.838 -3.854 -5.613 1.00 91.94 92 GLU A CA 1
ATOM 725 C C . GLU A 1 92 ? 15.522 -4.880 -4.699 1.00 91.94 92 GLU A C 1
ATOM 727 O O . GLU A 1 92 ? 15.937 -5.951 -5.152 1.00 91.94 92 GLU A O 1
ATOM 732 N N . SER A 1 93 ? 15.557 -4.611 -3.389 1.00 89.06 93 SER A N 1
ATOM 733 C CA . SER A 1 93 ? 16.149 -5.521 -2.405 1.00 89.06 93 SER A CA 1
ATOM 734 C C . SER A 1 93 ? 15.470 -6.894 -2.377 1.00 89.06 93 SER A C 1
ATOM 736 O O . SER A 1 93 ? 16.153 -7.892 -2.162 1.00 89.06 93 SER A O 1
ATOM 738 N N . SER A 1 94 ? 14.155 -6.968 -2.603 1.00 87.06 94 SER A N 1
ATOM 739 C CA . SER A 1 94 ? 13.412 -8.238 -2.639 1.00 87.06 94 SER A CA 1
ATOM 740 C C . SER A 1 94 ? 13.699 -9.080 -3.890 1.00 87.06 94 SER A C 1
ATOM 742 O O . SER A 1 94 ? 13.528 -10.305 -3.885 1.00 87.06 94 SER A O 1
ATOM 744 N N . LEU A 1 95 ? 14.132 -8.434 -4.977 1.00 85.25 95 LEU A N 1
ATOM 745 C CA . LEU A 1 95 ? 14.463 -9.084 -6.243 1.00 85.25 95 LEU A CA 1
ATOM 746 C C . LEU A 1 95 ? 15.911 -9.578 -6.268 1.00 85.25 95 LEU A C 1
ATOM 748 O O . LEU A 1 95 ? 16.184 -10.626 -6.864 1.00 85.25 95 LEU A O 1
ATOM 752 N N . SER A 1 96 ? 16.811 -8.846 -5.613 1.00 80.38 96 SER A N 1
ATOM 753 C CA . SER A 1 96 ? 18.229 -9.173 -5.502 1.00 80.38 96 SER A CA 1
ATOM 754 C C . SER A 1 96 ? 18.442 -10.418 -4.642 1.00 80.38 96 SER A C 1
ATOM 756 O O . SER A 1 96 ? 18.104 -10.460 -3.461 1.00 80.38 96 SER A O 1
ATOM 758 N N . ARG A 1 97 ? 19.021 -11.462 -5.242 1.00 69.69 97 ARG A N 1
ATOM 759 C CA . ARG A 1 97 ? 19.475 -12.651 -4.513 1.00 69.69 97 ARG A CA 1
ATOM 760 C C . ARG A 1 97 ? 20.966 -12.489 -4.226 1.00 69.69 97 ARG A C 1
ATOM 762 O O . ARG A 1 97 ? 21.724 -12.438 -5.194 1.00 69.69 97 ARG A O 1
ATOM 769 N N . PRO A 1 98 ? 21.402 -12.411 -2.957 1.00 65.62 98 PRO A N 1
ATOM 770 C CA . PRO A 1 98 ? 22.827 -12.412 -2.666 1.00 65.62 98 PRO A CA 1
ATOM 771 C C . PRO A 1 98 ? 23.437 -13.733 -3.146 1.00 65.62 98 PRO A C 1
ATOM 773 O O . PRO A 1 98 ? 22.836 -14.800 -2.981 1.00 65.62 98 PRO A O 1
ATOM 776 N N . PHE A 1 99 ? 24.619 -13.654 -3.757 1.00 65.88 99 PHE A N 1
ATOM 777 C CA . PHE A 1 99 ? 25.415 -14.837 -4.058 1.00 65.88 99 PHE A CA 1
ATOM 778 C C . PHE A 1 99 ? 25.704 -15.581 -2.749 1.00 65.88 99 PHE A C 1
ATOM 780 O O . PHE A 1 99 ? 26.082 -14.970 -1.751 1.00 65.88 99 PHE A O 1
ATOM 787 N N . SER A 1 100 ? 25.486 -16.894 -2.738 1.00 66.56 100 SER A N 1
ATOM 788 C CA . SER A 1 100 ? 25.757 -17.734 -1.576 1.00 66.56 100 SER A CA 1
ATOM 789 C C . SER A 1 100 ? 26.552 -18.947 -2.020 1.00 66.56 100 SER A C 1
ATOM 791 O O . SER A 1 100 ? 26.099 -19.708 -2.871 1.00 66.56 100 SER A O 1
ATOM 793 N N . ILE A 1 101 ? 27.729 -19.113 -1.418 1.00 70.88 101 ILE A N 1
ATOM 794 C CA . ILE A 1 101 ? 28.634 -20.247 -1.645 1.00 70.88 101 ILE A CA 1
ATOM 795 C C . ILE A 1 101 ? 28.022 -21.545 -1.079 1.00 70.88 101 ILE A C 1
ATOM 797 O O . ILE A 1 101 ? 28.299 -22.635 -1.567 1.00 70.88 101 ILE A O 1
ATOM 801 N N . HIS A 1 102 ? 27.118 -21.422 -0.098 1.00 68.88 102 HIS A N 1
ATOM 802 C CA . HIS A 1 102 ? 26.428 -22.535 0.556 1.00 68.88 102 HIS A CA 1
ATOM 803 C C . HIS A 1 102 ? 24.904 -22.327 0.527 1.00 68.88 102 HIS A C 1
ATOM 805 O O . HIS A 1 102 ? 24.309 -21.912 1.530 1.00 68.88 102 HIS A O 1
ATOM 811 N N . PRO A 1 103 ? 24.234 -22.586 -0.612 1.00 60.09 103 PRO A N 1
ATOM 812 C CA . PRO A 1 103 ? 22.783 -22.500 -0.687 1.00 60.09 103 PRO A CA 1
ATOM 813 C C . PRO A 1 103 ? 22.156 -23.525 0.271 1.00 60.09 103 PRO A C 1
ATOM 815 O O . PRO A 1 103 ? 22.255 -24.729 0.064 1.00 60.09 103 PRO A O 1
ATOM 818 N N . LYS A 1 104 ? 21.480 -23.048 1.327 1.00 56.38 104 LYS A N 1
ATOM 819 C CA . LYS A 1 104 ? 20.871 -23.892 2.378 1.00 56.38 104 LYS A CA 1
ATOM 820 C C . LYS A 1 104 ? 19.741 -24.821 1.879 1.00 56.38 104 LYS A C 1
ATOM 822 O O . LYS A 1 104 ? 19.205 -25.595 2.667 1.00 56.38 104 LYS A O 1
ATOM 827 N N . SER A 1 105 ? 19.350 -24.751 0.603 1.00 53.22 105 SER A N 1
ATOM 828 C CA . SER A 1 105 ? 18.406 -25.682 -0.031 1.00 53.22 105 SER A CA 1
ATOM 829 C C . SER A 1 105 ? 18.480 -25.640 -1.566 1.00 53.22 105 SER A C 1
ATOM 831 O O . SER A 1 105 ? 18.622 -24.569 -2.153 1.00 53.22 105 SER A O 1
ATOM 833 N N . HIS A 1 106 ? 18.310 -26.801 -2.216 1.00 51.25 106 HIS A N 1
ATOM 834 C CA . HIS A 1 106 ? 18.270 -26.961 -3.684 1.00 51.25 106 HIS A CA 1
ATOM 835 C C . HIS A 1 106 ? 17.005 -26.348 -4.319 1.00 51.25 106 HIS A C 1
ATOM 837 O O . HIS A 1 106 ? 16.992 -25.934 -5.477 1.00 51.25 106 HIS A O 1
ATOM 843 N N . ILE A 1 107 ? 15.934 -26.256 -3.524 1.00 51.19 107 ILE A N 1
ATOM 844 C CA . ILE A 1 107 ? 14.745 -25.457 -3.817 1.00 51.19 107 ILE A CA 1
ATOM 845 C C . ILE A 1 107 ? 15.026 -24.049 -3.285 1.00 51.19 107 ILE A C 1
ATOM 847 O O . ILE A 1 107 ? 15.418 -23.934 -2.122 1.00 51.19 107 ILE A O 1
ATOM 851 N N . PRO A 1 108 ? 14.830 -22.971 -4.061 1.00 45.12 108 PRO A N 1
ATOM 852 C CA . PRO A 1 108 ? 14.996 -21.613 -3.562 1.00 45.12 108 PRO A CA 1
ATOM 853 C C . PRO A 1 108 ? 13.953 -21.327 -2.473 1.00 45.12 108 PRO A C 1
ATOM 855 O O . PRO A 1 108 ? 12.861 -20.840 -2.759 1.00 45.12 108 PRO A O 1
ATOM 858 N N . LYS A 1 109 ? 14.281 -21.600 -1.206 1.00 43.09 109 LYS A N 1
ATOM 859 C CA . LYS A 1 109 ? 13.582 -20.984 -0.081 1.00 43.09 109 LYS A CA 1
ATOM 860 C C . LYS A 1 109 ? 13.941 -19.507 -0.160 1.00 43.09 109 LYS A C 1
ATOM 862 O O . LYS A 1 109 ? 15.125 -19.166 -0.150 1.00 43.09 109 LYS A O 1
ATOM 867 N N . LEU A 1 110 ? 12.945 -18.630 -0.321 1.00 43.94 110 LEU A N 1
ATOM 868 C CA . LEU A 1 110 ? 13.194 -17.205 -0.117 1.00 43.94 110 LEU A CA 1
ATOM 869 C C . LEU A 1 110 ? 13.895 -17.096 1.249 1.00 43.94 110 LEU A C 1
ATOM 871 O O . LEU A 1 110 ? 13.370 -17.689 2.197 1.00 43.94 110 LEU A O 1
ATOM 875 N N . PRO A 1 111 ? 15.060 -16.424 1.372 1.00 45.66 111 PRO A N 1
ATOM 876 C CA . PRO A 1 111 ? 15.579 -16.090 2.697 1.00 45.66 111 PRO A CA 1
ATOM 877 C C . PRO A 1 111 ? 14.414 -15.420 3.400 1.00 45.66 111 PRO A C 1
ATOM 879 O O . PRO A 1 111 ? 13.920 -14.469 2.798 1.00 45.66 111 PRO A O 1
ATOM 882 N N . ALA A 1 112 ? 13.905 -16.024 4.493 1.00 46.91 112 ALA A N 1
ATOM 883 C CA . ALA A 1 112 ? 12.588 -15.760 5.089 1.00 46.91 112 ALA A CA 1
ATOM 884 C C . ALA A 1 112 ? 12.079 -14.412 4.603 1.00 46.91 112 ALA A C 1
ATOM 886 O O . ALA A 1 112 ? 12.650 -13.413 5.044 1.00 46.91 112 ALA A O 1
ATOM 887 N N . ALA A 1 113 ? 11.221 -14.413 3.561 1.00 53.84 113 ALA A N 1
ATOM 888 C CA . ALA A 1 113 ? 10.946 -13.206 2.779 1.00 53.84 113 ALA A CA 1
ATOM 889 C C . ALA A 1 113 ? 10.816 -12.068 3.777 1.00 53.84 113 ALA A C 1
ATOM 891 O O . ALA A 1 113 ? 9.994 -12.224 4.687 1.00 53.84 113 ALA A O 1
ATOM 892 N N . LYS A 1 114 ? 11.706 -11.051 3.704 1.00 70.88 114 LYS A N 1
ATOM 893 C CA . LYS A 1 114 ? 11.742 -9.951 4.690 1.00 70.88 114 LYS A CA 1
ATOM 894 C C . LYS A 1 114 ? 10.293 -9.644 5.037 1.00 70.88 114 LYS A C 1
ATOM 896 O O . LYS A 1 114 ? 9.510 -9.545 4.098 1.00 70.88 114 LYS A O 1
ATOM 901 N N . LEU A 1 115 ? 9.911 -9.616 6.316 1.00 83.88 115 LEU A N 1
ATOM 902 C CA . LEU A 1 115 ? 8.492 -9.670 6.714 1.00 83.88 115 LEU A CA 1
ATOM 903 C C . LEU A 1 115 ? 7.609 -8.719 5.879 1.00 83.88 115 LEU A C 1
ATOM 905 O O . LEU A 1 115 ? 6.554 -9.127 5.399 1.00 83.88 115 LEU A O 1
ATOM 909 N N . SER A 1 116 ? 8.118 -7.527 5.556 1.00 89.06 116 SER A N 1
ATOM 910 C CA . SER A 1 116 ? 7.513 -6.590 4.602 1.00 89.06 116 SER A CA 1
ATOM 911 C C . SER A 1 116 ? 7.214 -7.165 3.205 1.00 89.06 116 SER A C 1
ATOM 913 O O . SER A 1 116 ? 6.109 -7.018 2.703 1.00 89.06 116 SER A O 1
ATOM 915 N N . THR A 1 117 ? 8.127 -7.894 2.566 1.00 90.25 117 THR A N 1
ATOM 916 C CA . THR A 1 117 ? 7.867 -8.598 1.293 1.00 90.25 117 THR A CA 1
ATOM 917 C C . THR A 1 117 ? 6.721 -9.608 1.414 1.00 90.25 117 THR A C 1
ATOM 919 O O . THR A 1 117 ? 5.927 -9.741 0.484 1.00 90.25 117 THR A O 1
ATOM 922 N N . SER A 1 118 ? 6.596 -10.306 2.549 1.00 90.81 118 SER A N 1
ATOM 923 C CA . SER A 1 118 ? 5.482 -11.242 2.761 1.00 90.81 118 SER A CA 1
ATOM 924 C C . SER A 1 118 ? 4.131 -10.521 2.846 1.00 90.81 118 SER A C 1
ATOM 926 O O . SER A 1 118 ? 3.144 -10.991 2.274 1.00 90.81 118 SER A O 1
ATOM 928 N N . TYR A 1 119 ? 4.101 -9.335 3.464 1.00 94.75 119 TYR A N 1
ATOM 929 C CA . TYR A 1 119 ? 2.912 -8.486 3.508 1.00 94.75 119 TYR A CA 1
ATOM 930 C C . TYR A 1 119 ? 2.554 -7.979 2.107 1.00 94.75 119 TYR A C 1
ATOM 932 O O . TYR A 1 119 ? 1.405 -8.107 1.701 1.00 94.75 119 TYR A O 1
ATOM 940 N N . ALA A 1 120 ? 3.536 -7.517 1.321 1.00 95.00 120 ALA A N 1
ATOM 941 C CA . ALA A 1 120 ? 3.319 -7.080 -0.062 1.00 95.00 120 ALA A CA 1
ATOM 942 C C . ALA A 1 120 ? 2.707 -8.191 -0.931 1.00 95.00 120 ALA A C 1
ATOM 944 O O . ALA A 1 120 ? 1.721 -7.967 -1.627 1.00 95.00 120 ALA A O 1
ATOM 945 N N . ILE A 1 121 ? 3.242 -9.416 -0.860 1.00 92.25 121 ILE A N 1
ATOM 946 C CA . ILE A 1 121 ? 2.698 -10.566 -1.603 1.00 92.25 121 ILE A CA 1
ATOM 947 C C . ILE A 1 121 ? 1.262 -10.878 -1.161 1.00 92.25 121 ILE A C 1
ATOM 949 O O . ILE A 1 121 ? 0.418 -11.176 -2.006 1.00 92.25 121 ILE A O 1
ATOM 953 N N . SER A 1 122 ? 0.983 -10.786 0.140 1.00 93.88 122 SER A N 1
ATOM 954 C CA . SER A 1 122 ? -0.358 -11.015 0.682 1.00 93.88 122 SER A CA 1
ATOM 955 C C . SER A 1 122 ? -1.352 -9.963 0.181 1.00 93.88 122 SER A C 1
ATOM 957 O O . SER A 1 122 ? -2.432 -10.323 -0.273 1.00 93.88 122 SER A O 1
ATOM 959 N N . LEU A 1 123 ? -0.965 -8.684 0.153 1.00 96.25 123 LEU A N 1
ATOM 960 C CA . LEU A 1 123 ? -1.785 -7.595 -0.393 1.00 96.25 123 LEU A CA 1
ATOM 961 C C . LEU A 1 123 ? -2.119 -7.813 -1.875 1.00 96.25 123 LEU A C 1
ATOM 963 O O . LEU A 1 123 ? -3.278 -7.708 -2.266 1.00 96.25 123 LEU A O 1
ATOM 967 N N . LEU A 1 124 ? -1.134 -8.210 -2.689 1.00 94.62 124 LEU A N 1
ATOM 968 C CA . LEU A 1 124 ? -1.346 -8.536 -4.108 1.00 94.62 124 LEU A CA 1
ATOM 969 C C . LEU A 1 124 ? -2.304 -9.720 -4.329 1.00 94.62 124 LEU A C 1
ATOM 971 O O . LEU A 1 124 ? -2.870 -9.862 -5.418 1.00 94.62 124 LEU A O 1
ATOM 975 N N . HIS A 1 125 ? -2.423 -10.617 -3.347 1.00 92.62 125 HIS A N 1
ATOM 976 C CA . HIS A 1 125 ? -3.353 -11.741 -3.394 1.00 92.62 125 HIS A CA 1
ATOM 977 C C . HIS A 1 125 ? -4.763 -11.327 -2.965 1.00 92.62 125 HIS A C 1
ATOM 979 O O . HIS A 1 125 ? -5.719 -11.622 -3.683 1.00 92.62 125 HIS A O 1
ATOM 985 N N . LEU A 1 126 ? -4.866 -10.615 -1.839 1.00 94.94 126 LEU A N 1
ATOM 986 C CA . LEU A 1 126 ? -6.127 -10.133 -1.274 1.00 94.94 126 LEU A CA 1
ATOM 987 C C . LEU A 1 126 ? -6.855 -9.183 -2.218 1.00 94.94 126 LEU A C 1
ATOM 989 O O . LEU A 1 126 ? -8.069 -9.279 -2.345 1.00 94.94 126 LEU A O 1
ATOM 993 N N . GLU A 1 127 ? -6.119 -8.321 -2.919 1.00 95.06 127 GLU A N 1
ATOM 994 C CA . GLU A 1 127 ? -6.677 -7.382 -3.893 1.00 95.06 127 GLU A CA 1
ATOM 995 C C . GLU A 1 127 ? -7.665 -8.054 -4.846 1.00 95.06 127 GLU A C 1
ATOM 997 O O . GLU A 1 127 ? -8.812 -7.626 -4.946 1.00 95.06 127 GLU A O 1
ATOM 1002 N N . LYS A 1 128 ? -7.278 -9.180 -5.451 1.00 91.31 128 LYS A N 1
ATOM 1003 C CA . LYS A 1 128 ? -8.146 -9.872 -6.404 1.00 91.31 128 LYS A CA 1
ATOM 1004 C C . LYS A 1 128 ? -9.444 -10.343 -5.747 1.00 91.31 128 LYS A C 1
ATOM 1006 O O . LYS A 1 128 ? -10.492 -10.285 -6.373 1.00 91.31 128 LYS A O 1
ATOM 1011 N N . GLN A 1 129 ? -9.369 -10.851 -4.521 1.00 93.56 129 GLN A N 1
ATOM 1012 C CA . GLN A 1 129 ? -10.537 -11.366 -3.805 1.00 93.56 129 GLN A CA 1
ATOM 1013 C C . GLN A 1 129 ? -11.477 -10.235 -3.376 1.00 93.56 129 GLN A C 1
ATOM 1015 O O . GLN A 1 129 ? -12.691 -10.405 -3.406 1.00 93.56 129 GLN A O 1
ATOM 1020 N N . ILE A 1 130 ? -10.918 -9.078 -3.020 1.00 95.38 130 ILE A N 1
ATOM 1021 C CA . ILE A 1 130 ? -11.670 -7.912 -2.553 1.00 95.38 130 ILE A CA 1
ATOM 1022 C C . ILE A 1 130 ? -12.409 -7.245 -3.705 1.00 95.38 130 ILE A C 1
ATOM 1024 O O . ILE A 1 130 ? -13.624 -7.100 -3.641 1.00 95.38 130 ILE A O 1
ATOM 1028 N N . TYR A 1 131 ? -11.706 -6.909 -4.786 1.00 94.75 131 TYR A N 1
ATOM 1029 C CA . TYR A 1 131 ? -12.300 -6.174 -5.906 1.00 94.75 131 TYR A CA 1
ATOM 1030 C C . TYR A 1 131 ? -13.194 -7.035 -6.808 1.00 94.75 131 TYR A C 1
ATOM 1032 O O . TYR A 1 131 ? -13.897 -6.511 -7.664 1.00 94.75 131 TYR A O 1
ATOM 1040 N N . GLN A 1 132 ? -13.209 -8.358 -6.608 1.00 93.56 132 GLN A N 1
ATOM 1041 C CA . GLN A 1 132 ? -14.208 -9.246 -7.210 1.00 93.56 132 GLN A CA 1
ATOM 1042 C C . GLN A 1 132 ? -15.522 -9.303 -6.418 1.00 93.56 132 GLN A C 1
ATOM 1044 O O . GLN A 1 132 ? -16.502 -9.829 -6.941 1.00 93.56 132 GLN A O 1
ATOM 1049 N N . ASN A 1 133 ? -15.557 -8.792 -5.183 1.00 96.00 133 ASN A N 1
ATOM 1050 C CA . ASN A 1 133 ? -16.757 -8.759 -4.356 1.00 96.00 133 ASN A CA 1
ATOM 1051 C C . ASN A 1 133 ? -17.370 -7.343 -4.361 1.00 96.00 133 ASN A C 1
ATOM 1053 O O . ASN A 1 133 ? -16.813 -6.450 -3.716 1.00 96.00 133 ASN A O 1
ATOM 1057 N N . PRO A 1 134 ? -18.537 -7.135 -5.004 1.00 95.75 134 PRO A N 1
ATOM 1058 C CA . PRO A 1 134 ? -19.192 -5.828 -5.062 1.00 95.75 134 PRO A CA 1
ATOM 1059 C C . PRO A 1 134 ? -19.452 -5.199 -3.688 1.00 95.75 134 PRO A C 1
ATOM 1061 O O . PRO A 1 134 ? -19.336 -3.988 -3.547 1.00 95.75 134 PRO A O 1
ATOM 1064 N N . GLN A 1 135 ? -19.727 -6.011 -2.660 1.00 97.12 135 GLN A N 1
ATOM 1065 C CA . GLN A 1 135 ? -19.971 -5.509 -1.303 1.00 97.12 13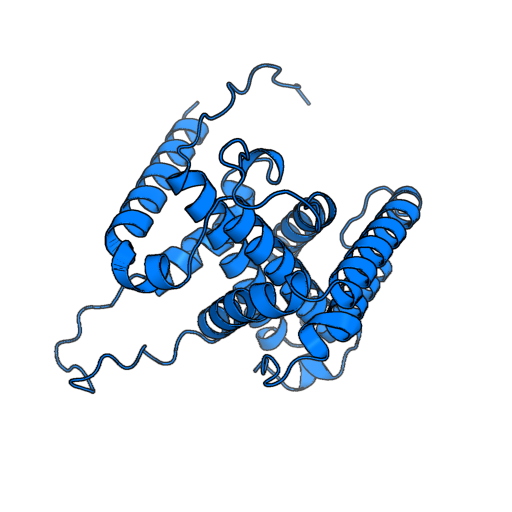5 GLN A CA 1
ATOM 1066 C C . GLN A 1 135 ? -18.717 -4.867 -0.699 1.00 97.12 135 GLN A C 1
ATOM 1068 O O . GLN A 1 135 ? -18.792 -3.811 -0.080 1.00 97.12 135 GLN A O 1
ATOM 1073 N N . PHE A 1 136 ? -17.541 -5.475 -0.893 1.00 97.56 136 PHE A N 1
ATOM 1074 C CA . PHE A 1 136 ? -16.297 -4.879 -0.403 1.00 97.56 136 PHE A CA 1
ATOM 1075 C C . PHE A 1 136 ? -15.911 -3.634 -1.200 1.00 97.56 136 PHE A C 1
ATOM 1077 O O . PHE A 1 136 ? -15.376 -2.690 -0.623 1.00 97.56 136 PHE A O 1
ATOM 1084 N N . VAL A 1 137 ? -16.195 -3.616 -2.504 1.00 97.25 137 VAL A N 1
ATOM 1085 C CA . VAL A 1 137 ? -15.984 -2.433 -3.346 1.00 97.25 137 VAL A CA 1
ATOM 1086 C C . VAL A 1 137 ? -16.843 -1.264 -2.860 1.00 97.25 137 VAL A C 1
ATOM 1088 O O . VAL A 1 137 ? -16.312 -0.175 -2.663 1.00 97.25 137 VAL A O 1
ATOM 1091 N N . GLU A 1 138 ? -18.121 -1.502 -2.562 1.00 97.38 138 GLU A N 1
ATOM 1092 C CA . GLU A 1 138 ? -19.021 -0.483 -2.011 1.00 97.38 138 GLU A CA 1
ATOM 1093 C C . GLU A 1 138 ? -18.506 0.074 -0.672 1.00 97.38 138 GLU A C 1
ATOM 1095 O O . GLU A 1 138 ? -18.465 1.290 -0.479 1.00 97.38 138 GLU A O 1
ATOM 1100 N N . ILE A 1 139 ? -18.026 -0.791 0.232 1.00 97.69 139 ILE A N 1
ATOM 1101 C CA . ILE A 1 139 ? -17.419 -0.365 1.506 1.00 97.69 139 ILE A CA 1
ATOM 1102 C C . ILE A 1 139 ? -16.205 0.546 1.265 1.00 97.69 139 ILE A C 1
ATOM 1104 O O . ILE A 1 139 ? -16.056 1.569 1.938 1.00 97.69 139 ILE A O 1
ATOM 1108 N N . ILE A 1 140 ? -15.339 0.207 0.303 1.00 97.75 140 ILE A N 1
ATOM 1109 C CA . ILE A 1 140 ? -14.168 1.025 -0.053 1.00 97.75 140 ILE A CA 1
ATOM 1110 C C . ILE A 1 140 ? -14.606 2.401 -0.561 1.00 97.75 140 ILE A C 1
ATOM 1112 O O . ILE A 1 140 ? -14.057 3.412 -0.117 1.00 97.75 140 ILE A O 1
ATOM 1116 N N . GLU A 1 141 ? -15.593 2.458 -1.456 1.00 96.88 141 GLU A N 1
ATOM 1117 C CA . GLU A 1 141 ? -16.099 3.717 -2.011 1.00 96.88 141 GLU A CA 1
ATOM 1118 C C . GLU A 1 141 ? -16.713 4.610 -0.932 1.00 96.88 141 GLU A C 1
ATOM 1120 O O . GLU A 1 141 ? -16.381 5.795 -0.837 1.00 96.88 141 GLU A O 1
ATOM 1125 N N . GLN A 1 142 ? -17.553 4.042 -0.065 1.00 96.81 142 GLN A N 1
ATOM 1126 C CA . GLN A 1 142 ? -18.154 4.769 1.052 1.00 96.81 142 GLN A CA 1
ATOM 1127 C C . GLN A 1 142 ? -17.085 5.296 2.020 1.00 96.81 142 GLN A C 1
ATOM 1129 O O . GLN A 1 142 ? -17.158 6.449 2.458 1.00 96.81 142 GLN A O 1
ATOM 1134 N N . ALA A 1 143 ? -16.057 4.494 2.320 1.00 96.38 143 ALA A N 1
ATOM 1135 C CA . ALA A 1 143 ? -14.945 4.910 3.168 1.00 96.38 143 ALA A CA 1
ATOM 1136 C C . ALA A 1 143 ? -14.148 6.069 2.546 1.00 96.38 143 ALA A C 1
ATOM 1138 O O . ALA A 1 143 ? -13.890 7.065 3.227 1.00 96.38 143 ALA A O 1
ATOM 1139 N N . GLN A 1 144 ? -13.808 5.988 1.254 1.00 95.88 144 GLN A N 1
ATOM 1140 C CA . GLN A 1 144 ? -13.124 7.067 0.532 1.00 95.88 144 GLN A CA 1
ATOM 1141 C C . GLN A 1 144 ? -13.960 8.355 0.530 1.00 95.88 144 GLN A C 1
ATOM 1143 O O . GLN A 1 144 ? -13.450 9.417 0.887 1.00 95.88 144 GLN A O 1
ATOM 1148 N N . GLN A 1 145 ? -15.256 8.276 0.208 1.00 95.25 145 GLN A N 1
ATOM 1149 C CA . GLN A 1 145 ? -16.156 9.435 0.215 1.00 95.25 145 GLN A CA 1
ATOM 1150 C C . GLN A 1 145 ? -16.268 10.070 1.605 1.00 95.25 145 GLN A C 1
ATOM 1152 O O . GLN A 1 145 ? -16.244 11.296 1.732 1.00 95.25 145 GLN A O 1
ATOM 1157 N N . LYS A 1 146 ? -16.371 9.252 2.658 1.00 95.12 146 LYS A N 1
ATOM 1158 C CA . LYS A 1 146 ? -16.396 9.726 4.046 1.00 95.12 146 LYS A CA 1
ATOM 1159 C C . LYS A 1 146 ? -15.113 10.479 4.396 1.00 95.12 146 LYS A C 1
ATOM 1161 O O . LYS A 1 146 ? -15.195 11.571 4.954 1.00 95.12 146 LYS A O 1
ATOM 1166 N N . ILE A 1 147 ? -13.949 9.929 4.049 1.00 95.25 147 ILE A N 1
ATOM 1167 C CA . ILE A 1 147 ? -12.653 10.570 4.307 1.00 95.25 147 ILE A CA 1
ATOM 1168 C C . ILE A 1 147 ? -12.547 11.894 3.547 1.00 95.25 147 ILE A C 1
ATOM 1170 O O . ILE A 1 147 ? -12.204 12.903 4.156 1.00 95.25 147 ILE A O 1
ATOM 1174 N N . LEU A 1 148 ? -12.905 11.924 2.260 1.00 93.06 148 LEU A N 1
ATOM 1175 C CA . LEU A 1 148 ? -12.857 13.138 1.438 1.00 93.06 148 LEU A CA 1
ATOM 1176 C C . LEU A 1 148 ? -13.765 14.253 1.979 1.00 93.06 148 LEU A C 1
ATOM 1178 O O . LEU A 1 148 ? -13.363 15.412 1.985 1.00 93.06 148 LEU A O 1
ATOM 1182 N N . LYS A 1 149 ? -14.953 13.916 2.502 1.00 92.00 149 LYS A N 1
ATOM 1183 C CA . LYS A 1 149 ? -15.834 14.884 3.182 1.00 92.00 149 LYS A CA 1
ATOM 1184 C C . LYS A 1 149 ? -15.222 15.426 4.470 1.00 92.00 149 LYS A C 1
ATOM 1186 O O . LYS A 1 149 ? -15.416 16.589 4.795 1.00 92.00 149 LYS A O 1
ATOM 1191 N N . GLN A 1 150 ? -14.518 14.585 5.225 1.00 90.56 150 GLN A N 1
ATOM 1192 C CA . GLN A 1 150 ? -13.881 15.005 6.472 1.00 90.56 150 GLN A CA 1
ATOM 1193 C C . GLN A 1 150 ? -12.617 15.839 6.237 1.00 90.56 150 GLN A C 1
ATOM 1195 O O . GLN A 1 150 ? -12.269 16.690 7.049 1.00 90.56 150 GLN A O 1
ATOM 1200 N N . PHE A 1 151 ? -11.950 15.607 5.110 1.00 89.56 151 PHE A N 1
ATOM 1201 C CA . PHE A 1 151 ? -10.663 16.191 4.769 1.00 89.56 151 PHE A CA 1
ATOM 1202 C C . PHE A 1 151 ? -10.673 17.727 4.736 1.00 89.56 151 PHE A C 1
ATOM 1204 O O . PHE A 1 151 ? -9.710 18.353 5.181 1.00 89.56 151 PHE A O 1
ATOM 1211 N N . SER A 1 152 ? -11.780 18.341 4.300 1.00 85.50 152 SER A N 1
ATOM 1212 C CA . SER A 1 152 ? -11.944 19.802 4.305 1.00 85.50 152 SER A CA 1
ATOM 1213 C C . SER A 1 152 ? -11.970 20.416 5.706 1.00 85.50 152 SER A C 1
ATOM 1215 O O . SER A 1 152 ? -11.658 21.591 5.843 1.00 85.50 152 SER A O 1
ATOM 1217 N N . PHE A 1 153 ? -12.327 19.649 6.741 1.00 89.88 153 PHE A N 1
ATOM 1218 C CA . PHE A 1 153 ? -12.358 20.131 8.128 1.00 89.88 153 PHE A CA 1
ATOM 1219 C C . PHE A 1 153 ? -11.009 20.007 8.846 1.00 89.88 153 PHE A C 1
ATOM 1221 O O . PHE A 1 153 ? -10.870 20.508 9.956 1.00 89.88 153 PHE A O 1
ATOM 1228 N N . PHE A 1 154 ? -10.033 19.316 8.252 1.00 89.81 154 PHE A N 1
ATOM 1229 C CA . PHE A 1 154 ? -8.740 19.028 8.878 1.00 89.81 154 PHE A CA 1
ATOM 1230 C C . PHE A 1 154 ? -7.583 19.798 8.234 1.00 89.81 154 PHE A C 1
ATOM 1232 O O . PHE A 1 154 ? -6.460 19.300 8.240 1.00 89.81 154 PHE A O 1
ATOM 1239 N N . ASP A 1 155 ? -7.848 20.958 7.625 1.00 88.69 155 ASP A N 1
ATOM 1240 C CA . ASP A 1 155 ? -6.838 21.791 6.952 1.00 88.69 155 ASP A CA 1
ATOM 1241 C C . ASP A 1 155 ? -5.961 21.003 5.969 1.00 88.69 155 ASP A C 1
ATOM 1243 O O . ASP A 1 155 ? -4.754 21.207 5.857 1.00 88.69 155 ASP A O 1
ATOM 1247 N N . GLN A 1 156 ? -6.573 20.042 5.273 1.00 87.00 156 GLN A N 1
ATOM 1248 C CA . GLN A 1 156 ? -5.894 19.154 4.334 1.00 87.00 156 GLN A CA 1
ATOM 1249 C C . GLN A 1 156 ? -4.783 18.270 4.955 1.00 87.00 156 GLN A C 1
ATOM 1251 O O . GLN A 1 156 ? -3.885 17.788 4.259 1.00 87.00 156 GLN A O 1
ATOM 1256 N N . ASN A 1 157 ? -4.853 17.984 6.258 1.00 93.50 157 ASN A N 1
ATOM 1257 C CA . ASN A 1 157 ? -3.931 17.080 6.944 1.00 93.50 157 ASN A CA 1
ATOM 1258 C C . ASN A 1 157 ? -4.320 15.603 6.749 1.00 93.50 157 ASN A C 1
ATOM 1260 O O . ASN A 1 157 ? -5.145 15.056 7.482 1.00 93.50 157 ASN A O 1
ATOM 1264 N N . TYR A 1 1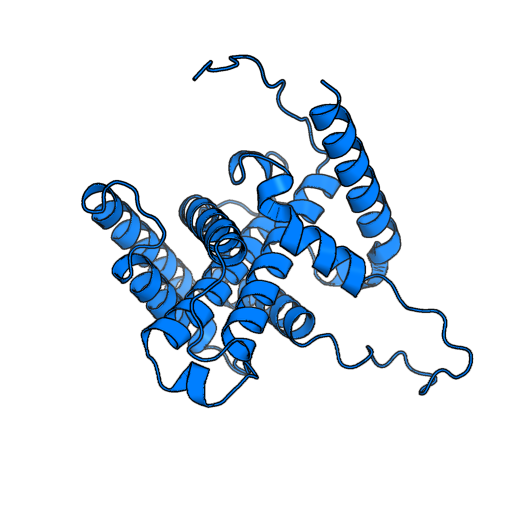58 ? -3.667 14.922 5.805 1.00 94.31 158 TYR A N 1
ATOM 1265 C CA . TYR A 1 158 ? -3.908 13.500 5.513 1.00 94.31 158 TYR A CA 1
ATOM 1266 C C . TYR A 1 158 ? -3.495 12.546 6.646 1.00 94.31 158 TYR A C 1
ATOM 1268 O O . TYR A 1 158 ? -3.960 11.408 6.689 1.00 94.31 158 TYR A O 1
ATOM 1276 N N . LEU A 1 159 ? -2.640 12.991 7.573 1.00 95.38 159 LEU A N 1
ATOM 1277 C CA . LEU A 1 159 ? -2.203 12.210 8.734 1.00 95.38 159 LEU A CA 1
ATOM 1278 C C . LEU A 1 159 ? -3.068 12.459 9.977 1.00 95.38 159 LEU A C 1
ATOM 1280 O O . LEU A 1 159 ? -2.722 11.985 11.061 1.00 95.38 159 LEU A O 1
ATOM 1284 N N . HIS A 1 160 ? -4.185 13.184 9.847 1.00 96.19 160 HIS A N 1
ATOM 1285 C CA . HIS A 1 160 ? -5.099 13.402 10.961 1.00 96.19 160 HIS A CA 1
ATOM 1286 C C . HIS A 1 160 ? -5.579 12.051 11.541 1.00 96.19 160 HIS A C 1
ATOM 1288 O O . HIS A 1 160 ? -5.974 11.170 10.766 1.00 96.19 160 HIS A O 1
ATOM 1294 N N . PRO A 1 161 ? -5.607 11.863 12.879 1.00 95.06 161 PRO A N 1
ATOM 1295 C CA . PRO A 1 161 ? -5.960 10.582 13.496 1.00 95.06 161 PRO A CA 1
ATOM 1296 C C . PRO A 1 161 ? -7.291 9.996 13.010 1.00 95.06 161 PRO A C 1
ATOM 1298 O O . PRO A 1 161 ? -7.378 8.794 12.779 1.00 95.06 161 PRO A O 1
ATOM 1301 N N . SER A 1 162 ? -8.304 10.834 12.760 1.00 95.81 162 SER A N 1
ATOM 1302 C CA . SER A 1 162 ? -9.595 10.375 12.219 1.00 95.81 162 SER A CA 1
ATOM 1303 C C . SER A 1 162 ? -9.491 9.784 10.810 1.00 95.81 162 SER A C 1
ATOM 1305 O O . SER A 1 162 ? -10.204 8.834 10.499 1.00 95.81 162 SER A O 1
ATOM 1307 N N . ILE A 1 163 ? -8.608 10.308 9.952 1.00 97.06 163 ILE A N 1
ATOM 1308 C CA . ILE A 1 163 ? -8.385 9.751 8.608 1.00 97.06 163 ILE A CA 1
ATOM 1309 C C . ILE A 1 163 ? -7.726 8.379 8.728 1.00 97.06 163 ILE A C 1
ATOM 1311 O O . ILE A 1 163 ? -8.201 7.418 8.125 1.00 97.06 163 ILE A O 1
ATOM 1315 N N . ILE A 1 164 ? -6.684 8.273 9.557 1.00 97.38 164 ILE A N 1
ATOM 1316 C CA . ILE A 1 164 ? -5.979 7.010 9.808 1.00 97.38 164 ILE A CA 1
ATOM 1317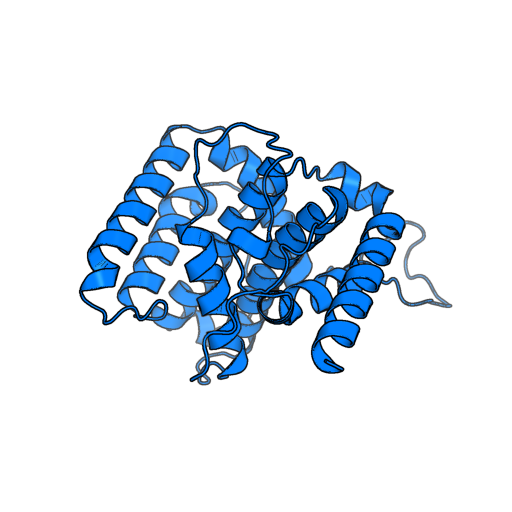 C C . ILE A 1 164 ? -6.950 5.964 10.370 1.00 97.38 164 ILE A C 1
ATOM 1319 O O . ILE A 1 164 ? -6.990 4.845 9.864 1.00 97.38 164 ILE A O 1
ATOM 1323 N N . ALA A 1 165 ? -7.782 6.337 11.345 1.00 97.62 165 ALA A N 1
ATOM 1324 C CA . ALA A 1 165 ? -8.794 5.458 11.924 1.00 97.62 165 ALA A CA 1
ATOM 1325 C C . ALA A 1 165 ? -9.839 5.002 10.889 1.00 97.62 165 ALA A C 1
ATOM 1327 O O . ALA A 1 165 ? -10.181 3.824 10.841 1.00 97.62 165 ALA A O 1
ATOM 1328 N N . ASN A 1 166 ? -10.313 5.889 10.003 1.00 97.69 166 ASN A N 1
ATOM 1329 C CA . ASN A 1 166 ? -11.237 5.492 8.933 1.00 97.69 166 ASN A CA 1
ATOM 1330 C C . ASN A 1 166 ? -10.595 4.507 7.942 1.00 97.69 166 ASN A C 1
ATOM 1332 O O . ASN A 1 166 ? -11.249 3.550 7.537 1.00 97.69 166 ASN A O 1
ATOM 1336 N N . LEU A 1 167 ? -9.329 4.708 7.561 1.00 98.31 167 LEU A N 1
ATOM 1337 C CA . LEU A 1 167 ? -8.602 3.771 6.692 1.00 98.31 167 LEU A CA 1
ATOM 1338 C C . LEU A 1 167 ? -8.362 2.428 7.394 1.00 98.31 167 LEU A C 1
ATOM 1340 O O . LEU A 1 167 ? -8.478 1.369 6.778 1.00 98.31 167 LEU A O 1
ATOM 1344 N N . ALA A 1 168 ? -8.053 2.459 8.691 1.00 98.31 168 ALA A N 1
ATOM 1345 C CA . ALA A 1 168 ? -7.907 1.265 9.513 1.00 98.31 168 ALA A CA 1
ATOM 1346 C C . ALA A 1 168 ? -9.219 0.475 9.615 1.00 98.31 168 ALA A C 1
ATOM 1348 O O . ALA A 1 168 ? -9.208 -0.753 9.514 1.00 98.31 168 ALA A O 1
ATOM 1349 N N . GLN A 1 169 ? -10.343 1.177 9.762 1.00 98.44 169 GLN A N 1
ATOM 1350 C CA . GLN A 1 169 ? -11.674 0.585 9.769 1.00 98.44 169 GLN A CA 1
ATOM 1351 C C . GLN A 1 169 ? -12.020 -0.013 8.398 1.00 98.44 169 GLN A C 1
ATOM 1353 O O . GLN A 1 169 ? -12.415 -1.172 8.325 1.00 98.44 169 GLN A O 1
ATOM 1358 N N . ALA A 1 170 ? -11.741 0.703 7.303 1.00 98.19 170 ALA A N 1
ATOM 1359 C CA . ALA A 1 170 ? -11.935 0.188 5.948 1.00 98.19 170 ALA A CA 1
ATOM 1360 C C . ALA A 1 170 ? -11.126 -1.096 5.685 1.00 98.19 170 ALA A C 1
ATOM 1362 O O . ALA A 1 170 ? -11.620 -2.014 5.030 1.00 98.19 170 ALA A O 1
ATOM 1363 N N . TYR A 1 171 ? -9.909 -1.213 6.234 1.00 98.31 171 TYR A N 1
ATOM 1364 C CA . TYR A 1 171 ? -9.155 -2.471 6.211 1.00 98.31 171 TYR A CA 1
ATOM 1365 C C . TYR A 1 171 ? -9.883 -3.593 6.954 1.00 98.31 171 TYR A C 1
ATOM 1367 O O . TYR A 1 171 ? -9.987 -4.698 6.425 1.00 98.31 171 TYR A O 1
ATOM 1375 N N . LEU A 1 172 ? -10.367 -3.335 8.173 1.00 97.81 172 LEU A N 1
ATOM 1376 C CA . LEU A 1 172 ? -11.065 -4.334 8.986 1.00 97.81 172 LEU A CA 1
ATOM 1377 C C . LEU A 1 172 ? -12.347 -4.829 8.318 1.00 97.81 172 LEU A C 1
ATOM 1379 O O . LEU A 1 172 ? -12.598 -6.033 8.330 1.00 97.81 172 LEU A O 1
ATOM 1383 N N . ASP A 1 173 ? -13.105 -3.927 7.702 1.00 98.00 173 ASP A N 1
ATOM 1384 C CA . ASP A 1 173 ? -14.389 -4.232 7.065 1.00 98.00 173 ASP A CA 1
ATOM 1385 C C . ASP A 1 173 ? -14.230 -4.925 5.702 1.00 98.00 173 ASP A C 1
ATOM 1387 O O . ASP A 1 173 ? -15.184 -5.499 5.184 1.00 98.00 173 ASP A O 1
ATOM 1391 N N . THR A 1 174 ? -13.016 -4.928 5.137 1.00 97.19 174 THR A N 1
ATOM 1392 C CA . THR A 1 174 ? -12.708 -5.570 3.850 1.00 97.19 174 THR A CA 1
ATOM 1393 C C . THR A 1 174 ? -11.643 -6.659 3.990 1.00 97.19 174 THR A C 1
ATOM 1395 O O . THR A 1 174 ? -11.950 -7.808 4.305 1.00 97.19 174 THR A O 1
ATOM 1398 N N . ALA A 1 175 ? -10.366 -6.323 3.795 1.00 94.94 175 ALA A N 1
ATOM 1399 C CA . ALA A 1 175 ? -9.243 -7.257 3.829 1.00 94.94 175 ALA A CA 1
ATOM 1400 C C . ALA A 1 175 ? -9.129 -8.041 5.143 1.00 94.94 175 ALA A C 1
ATOM 1402 O O . ALA A 1 175 ? -8.700 -9.194 5.135 1.00 94.94 175 ALA A O 1
ATOM 1403 N N . GLY A 1 176 ? -9.540 -7.451 6.267 1.00 94.19 176 GLY A N 1
ATOM 1404 C CA . GLY A 1 176 ? -9.567 -8.093 7.580 1.00 94.19 176 GLY A CA 1
ATOM 1405 C C . GLY A 1 176 ? -10.572 -9.246 7.701 1.00 94.19 176 GLY A C 1
ATOM 1406 O O . GLY A 1 176 ? -10.398 -10.110 8.570 1.00 94.19 176 GLY A O 1
ATOM 1407 N N . GLN A 1 177 ? -11.579 -9.300 6.824 1.00 95.56 177 GLN A N 1
ATOM 1408 C CA . GLN A 1 177 ? -12.591 -10.363 6.787 1.00 95.56 177 GLN A CA 1
ATOM 1409 C C . GLN A 1 177 ? -12.121 -11.609 6.026 1.00 95.56 177 GLN A C 1
ATOM 1411 O O . GLN A 1 177 ? -12.680 -12.691 6.197 1.00 95.56 177 GLN A O 1
ATOM 1416 N N . ILE A 1 178 ? -11.072 -11.490 5.211 1.00 94.44 178 ILE A N 1
ATOM 1417 C CA . ILE A 1 178 ? -10.591 -12.575 4.358 1.00 94.44 178 ILE A CA 1
ATOM 1418 C C . ILE A 1 178 ? -9.559 -13.431 5.101 1.00 94.44 178 ILE A C 1
ATOM 1420 O O . ILE A 1 178 ? -8.642 -12.924 5.750 1.00 94.44 178 ILE A O 1
ATOM 1424 N N . GLN A 1 179 ? -9.696 -14.755 4.989 1.00 89.94 179 GLN A N 1
ATOM 1425 C CA . GLN A 1 179 ? -8.752 -15.719 5.554 1.00 89.94 179 GLN A CA 1
ATOM 1426 C C . GLN A 1 179 ? -7.838 -16.323 4.473 1.00 89.94 179 GLN A C 1
ATOM 1428 O O . GLN A 1 179 ? -8.314 -16.630 3.378 1.00 89.94 179 GLN A O 1
ATOM 1433 N N . PRO A 1 180 ? -6.548 -16.565 4.781 1.00 87.88 180 PRO A N 1
ATOM 1434 C CA . PRO A 1 180 ? -5.858 -16.222 6.028 1.00 87.88 180 PRO A CA 1
ATOM 1435 C C . PRO A 1 180 ? -5.538 -14.719 6.122 1.00 87.88 180 PRO A C 1
ATOM 1437 O O . PRO A 1 180 ? -5.186 -14.082 5.131 1.00 87.88 180 PRO A O 1
ATOM 1440 N N . ARG A 1 181 ? -5.610 -14.162 7.337 1.00 90.12 181 ARG A N 1
ATOM 1441 C CA . ARG A 1 181 ? -5.275 -12.751 7.590 1.00 90.12 181 ARG A CA 1
ATOM 1442 C C . ARG A 1 181 ? -3.773 -12.500 7.445 1.00 90.12 181 ARG A C 1
ATOM 1444 O O . ARG A 1 181 ? -2.958 -13.373 7.751 1.00 90.12 181 ARG A O 1
ATOM 1451 N N . ILE A 1 182 ? -3.397 -11.273 7.074 1.00 92.88 182 ILE A N 1
ATOM 1452 C CA . ILE A 1 182 ? -1.996 -10.830 7.133 1.00 92.88 182 ILE A CA 1
ATOM 1453 C C . ILE A 1 182 ? -1.550 -10.802 8.600 1.00 92.88 182 ILE A C 1
ATOM 1455 O O . ILE A 1 182 ? -1.985 -9.953 9.377 1.00 92.88 182 ILE A O 1
ATOM 1459 N N . LEU A 1 183 ? -0.670 -11.730 8.981 1.00 90.81 183 LEU A N 1
ATOM 1460 C CA . LEU A 1 183 ? -0.089 -11.778 10.320 1.00 90.81 183 LEU A CA 1
ATOM 1461 C C . LEU A 1 183 ? 1.075 -10.788 10.424 1.00 90.81 183 LEU A C 1
ATOM 1463 O O . LEU A 1 183 ? 2.208 -11.108 10.058 1.00 90.81 183 LEU A O 1
ATOM 1467 N N . VAL A 1 184 ? 0.798 -9.598 10.949 1.00 92.25 184 VAL A N 1
ATOM 1468 C CA . VAL A 1 184 ? 1.830 -8.592 11.215 1.00 92.25 184 VAL A CA 1
ATOM 1469 C C . VAL A 1 184 ? 2.606 -8.975 12.475 1.00 92.25 184 VAL A C 1
ATOM 1471 O O . VAL A 1 184 ? 2.037 -9.116 13.552 1.00 92.25 184 VAL A O 1
ATOM 1474 N N . ARG A 1 185 ? 3.921 -9.151 12.334 1.00 89.75 185 ARG A N 1
ATOM 1475 C CA . ARG A 1 185 ? 4.854 -9.434 13.433 1.00 89.75 185 ARG A CA 1
ATOM 1476 C C . ARG A 1 185 ? 5.659 -8.184 13.788 1.00 89.75 185 ARG A C 1
ATOM 1478 O O . ARG A 1 185 ? 6.154 -7.508 12.884 1.00 89.75 185 ARG A O 1
ATOM 1485 N N . GLY A 1 186 ? 5.808 -7.928 15.085 1.00 88.06 186 GLY A N 1
ATOM 1486 C CA . GLY A 1 186 ? 6.491 -6.761 15.642 1.00 88.06 186 GLY A CA 1
ATOM 1487 C C . GLY A 1 186 ? 6.603 -6.828 17.168 1.00 88.06 186 GLY A C 1
ATOM 1488 O O . GLY A 1 186 ? 6.345 -7.880 17.758 1.00 88.06 186 GLY A O 1
ATOM 1489 N N . HIS A 1 187 ? 6.973 -5.718 17.806 1.00 87.25 187 HIS A N 1
ATOM 1490 C CA . HIS A 1 187 ? 7.044 -5.629 19.266 1.00 87.25 187 HIS A CA 1
ATOM 1491 C C . HIS A 1 187 ? 5.635 -5.603 19.889 1.00 87.25 187 HIS A C 1
ATOM 1493 O O . HIS A 1 187 ? 4.788 -4.856 19.400 1.00 87.25 187 HIS A O 1
ATOM 1499 N N . PRO A 1 188 ? 5.371 -6.342 20.987 1.00 86.12 188 PRO A N 1
ATOM 1500 C CA . PRO A 1 188 ? 4.045 -6.391 21.617 1.00 86.12 188 PRO A CA 1
ATOM 1501 C C . PRO A 1 188 ? 3.475 -5.017 21.989 1.00 86.12 188 PRO A C 1
ATOM 1503 O O . PRO A 1 188 ? 2.277 -4.793 21.850 1.00 86.12 188 PRO A O 1
ATOM 1506 N N . GLU A 1 189 ? 4.334 -4.082 22.404 1.00 84.44 189 GLU A N 1
ATOM 1507 C CA . GLU A 1 189 ? 3.932 -2.718 22.773 1.00 84.44 189 GLU A CA 1
ATOM 1508 C C . GLU A 1 189 ? 3.288 -1.944 21.611 1.00 84.44 189 GLU A C 1
ATOM 1510 O O . GLU A 1 189 ? 2.380 -1.151 21.843 1.00 84.44 189 GLU A O 1
ATOM 1515 N N . ALA A 1 190 ? 3.680 -2.222 20.359 1.00 79.25 190 ALA A N 1
ATOM 1516 C CA . ALA A 1 190 ? 3.093 -1.586 19.174 1.00 79.25 190 ALA A CA 1
ATOM 1517 C C . ALA A 1 190 ? 1.603 -1.930 18.986 1.00 79.25 190 ALA A C 1
ATOM 1519 O O . ALA A 1 190 ? 0.879 -1.191 18.327 1.00 79.25 190 ALA A O 1
ATOM 1520 N N . PHE A 1 191 ? 1.146 -3.053 19.548 1.00 87.06 191 PHE A N 1
ATOM 1521 C CA . PHE A 1 191 ? -0.226 -3.546 19.398 1.00 87.06 191 PHE A CA 1
ATOM 1522 C C . PHE A 1 191 ? -1.132 -3.198 20.587 1.00 87.06 191 PHE A C 1
ATOM 1524 O O . PHE A 1 191 ? -2.321 -3.508 20.552 1.00 87.06 191 PHE A O 1
ATOM 1531 N N . LYS A 1 192 ? -0.588 -2.576 21.643 1.00 87.44 192 LYS A N 1
ATOM 1532 C CA . LYS A 1 192 ? -1.376 -2.115 22.798 1.00 87.44 192 LYS A CA 1
ATOM 1533 C C . LYS A 1 192 ? -2.026 -0.756 22.551 1.00 87.44 192 LYS A C 1
ATOM 1535 O O . LYS A 1 192 ? -3.109 -0.501 23.066 1.00 87.44 192 LYS A O 1
ATOM 1540 N N . ASP A 1 193 ? -1.370 0.102 21.773 1.00 86.75 193 ASP A N 1
ATOM 1541 C CA . ASP A 1 193 ? -1.890 1.414 21.396 1.00 86.75 193 ASP A CA 1
ATOM 1542 C C . ASP A 1 193 ? -2.752 1.313 20.128 1.00 86.75 193 ASP A C 1
ATOM 1544 O O . ASP A 1 193 ? -2.323 0.799 19.084 1.00 86.75 193 ASP A O 1
ATOM 1548 N N . SER A 1 194 ? -3.984 1.818 20.222 1.00 90.94 194 SER A N 1
ATOM 1549 C CA . SER A 1 194 ? -4.922 1.855 19.104 1.00 90.94 194 SER A CA 1
ATOM 1550 C C . SER A 1 194 ? -4.398 2.715 17.958 1.00 90.94 194 SER A C 1
ATOM 1552 O O . SER A 1 194 ? -4.522 2.302 16.809 1.00 90.94 194 SER A O 1
ATOM 1554 N N . GLN A 1 195 ? -3.716 3.832 18.233 1.00 90.38 195 GLN A N 1
ATOM 1555 C CA . GLN A 1 195 ? -3.188 4.706 17.182 1.00 90.38 195 GLN A CA 1
ATOM 1556 C C . GLN A 1 195 ? -2.112 4.005 16.346 1.00 90.38 195 GLN A C 1
ATOM 1558 O O . GLN A 1 195 ? -2.106 4.107 15.118 1.00 90.38 195 GLN A O 1
ATOM 1563 N N . HIS A 1 196 ? -1.218 3.251 16.989 1.00 90.50 196 HIS A N 1
ATOM 1564 C CA . HIS A 1 196 ? -0.199 2.463 16.293 1.00 90.50 196 HIS A CA 1
ATOM 1565 C C . HIS A 1 196 ? -0.824 1.335 15.471 1.00 90.50 196 HIS A C 1
ATOM 1567 O O . HIS A 1 196 ? -0.475 1.142 14.303 1.00 90.50 196 HIS A O 1
ATOM 1573 N N . THR A 1 197 ? -1.795 0.629 16.046 1.00 93.69 197 THR A N 1
ATOM 1574 C CA . THR A 1 197 ? -2.511 -0.442 15.347 1.00 93.69 197 THR A CA 1
ATOM 1575 C C . THR A 1 197 ? -3.292 0.094 14.142 1.00 93.69 197 THR A C 1
ATOM 1577 O O . THR A 1 197 ? -3.289 -0.526 13.075 1.00 93.69 197 THR A O 1
ATOM 1580 N N . ASP A 1 198 ? -3.901 1.272 14.267 1.00 96.44 198 ASP A N 1
ATOM 1581 C CA . ASP A 1 198 ? -4.611 1.931 13.176 1.00 96.44 198 ASP A CA 1
ATOM 1582 C C . ASP A 1 198 ? -3.650 2.392 12.082 1.00 96.44 198 ASP A C 1
ATOM 1584 O O . ASP A 1 198 ? -3.929 2.177 10.907 1.00 96.44 198 ASP A O 1
ATOM 1588 N N . ARG A 1 199 ? -2.458 2.902 12.423 1.00 95.75 199 ARG A N 1
ATOM 1589 C CA . ARG A 1 199 ? -1.408 3.194 11.427 1.00 95.75 199 ARG A CA 1
ATOM 1590 C C . ARG A 1 199 ? -0.967 1.952 10.655 1.00 95.75 199 ARG A C 1
ATOM 1592 O O . ARG A 1 199 ? -0.771 2.034 9.440 1.00 95.75 199 ARG A O 1
ATOM 1599 N N . ILE A 1 200 ? -0.833 0.803 11.323 1.00 95.88 200 ILE A N 1
ATOM 1600 C CA . ILE A 1 200 ? -0.511 -0.482 10.676 1.00 95.88 200 ILE A CA 1
ATOM 1601 C C . ILE A 1 200 ? -1.619 -0.862 9.686 1.00 95.88 200 ILE A C 1
ATOM 1603 O O . ILE A 1 200 ? -1.339 -1.143 8.521 1.00 95.88 200 ILE A O 1
ATOM 1607 N N . ARG A 1 201 ? -2.883 -0.842 10.120 1.00 97.69 201 ARG A N 1
ATOM 1608 C CA . ARG A 1 201 ? -4.036 -1.199 9.275 1.00 97.69 201 ARG A CA 1
ATOM 1609 C C . ARG A 1 201 ? -4.242 -0.214 8.127 1.00 97.69 201 ARG A C 1
ATOM 1611 O O . ARG A 1 201 ? -4.477 -0.647 7.005 1.00 97.69 201 ARG A O 1
ATOM 1618 N N . ALA A 1 202 ? -4.082 1.082 8.375 1.00 98.25 202 ALA A N 1
ATOM 1619 C CA . ALA A 1 202 ? -4.134 2.115 7.349 1.00 98.25 202 ALA A CA 1
ATOM 1620 C C . ALA A 1 202 ? -3.019 1.924 6.309 1.00 98.25 202 ALA A C 1
ATOM 1622 O O . ALA A 1 202 ? -3.285 2.000 5.114 1.00 98.25 202 ALA A O 1
ATOM 1623 N N . SER A 1 203 ? -1.794 1.587 6.734 1.00 98.00 203 SER A N 1
ATOM 1624 C CA . SER A 1 203 ? -0.691 1.251 5.816 1.00 98.00 203 SER A CA 1
ATOM 1625 C C . SER A 1 203 ? -1.005 0.018 4.963 1.00 98.00 203 SER A C 1
ATOM 1627 O O . SER A 1 203 ? -0.724 -0.003 3.768 1.00 98.00 203 SER A O 1
ATOM 1629 N N . LEU A 1 204 ? -1.625 -1.013 5.545 1.00 98.50 204 LEU A N 1
ATOM 1630 C CA . LEU A 1 204 ? -2.076 -2.182 4.788 1.00 98.50 204 LEU A CA 1
ATOM 1631 C C . LEU A 1 204 ? -3.202 -1.830 3.807 1.00 98.50 204 LEU A C 1
ATOM 1633 O O . LEU A 1 204 ? -3.177 -2.301 2.672 1.00 98.50 204 LEU A O 1
ATOM 1637 N N . PHE A 1 205 ? -4.155 -0.984 4.204 1.00 98.56 205 PHE A N 1
ATOM 1638 C CA . PHE A 1 205 ? -5.235 -0.529 3.328 1.00 98.56 205 PHE A CA 1
ATOM 1639 C C . PHE A 1 205 ? -4.715 0.269 2.134 1.00 98.56 205 PHE A C 1
ATOM 1641 O O . PHE A 1 205 ? -5.092 -0.005 0.998 1.00 98.56 205 PHE A O 1
ATOM 1648 N N . THR A 1 206 ? -3.810 1.227 2.352 1.00 98.56 206 THR A N 1
ATOM 1649 C CA . THR A 1 206 ? -3.211 1.974 1.238 1.00 98.56 206 THR A CA 1
ATOM 1650 C C . THR A 1 206 ? -2.404 1.044 0.333 1.00 98.56 206 THR A C 1
ATOM 1652 O O . THR A 1 206 ? -2.487 1.157 -0.886 1.00 98.56 206 THR A O 1
ATOM 1655 N N . GLY A 1 207 ? -1.717 0.044 0.895 1.00 98.19 207 GLY A N 1
ATOM 1656 C CA . GLY A 1 207 ? -1.054 -1.012 0.128 1.00 98.19 207 GLY A CA 1
ATOM 1657 C C . GLY A 1 207 ? -2.005 -1.872 -0.709 1.00 98.19 207 GLY A C 1
ATOM 1658 O O . GLY A 1 207 ? -1.654 -2.251 -1.826 1.00 98.19 207 GLY A O 1
ATOM 1659 N N . LEU A 1 208 ? -3.210 -2.147 -0.206 1.00 97.94 208 LEU A N 1
ATOM 1660 C CA . LEU A 1 208 ? -4.277 -2.812 -0.954 1.00 97.94 208 LEU A CA 1
ATOM 1661 C C . LEU A 1 208 ? -4.750 -1.951 -2.136 1.00 97.94 208 LEU A C 1
ATOM 1663 O O . LEU A 1 208 ? -4.858 -2.461 -3.249 1.00 97.94 208 LEU A O 1
ATOM 1667 N N . GLN A 1 209 ? -4.965 -0.650 -1.921 1.00 98.06 209 GLN A N 1
ATOM 1668 C CA . GLN A 1 209 ? -5.316 0.286 -2.997 1.00 98.06 209 GLN A CA 1
ATOM 1669 C C . GLN A 1 209 ? -4.197 0.350 -4.052 1.00 98.06 209 GLN A C 1
ATOM 1671 O O . GLN A 1 209 ? -4.464 0.239 -5.245 1.00 98.06 209 GLN A O 1
ATOM 1676 N N . MET A 1 210 ? -2.923 0.413 -3.640 1.00 98.00 210 MET A N 1
ATOM 1677 C CA . MET A 1 210 ? -1.784 0.364 -4.572 1.00 98.00 210 MET A CA 1
ATOM 1678 C C . MET A 1 210 ? -1.720 -0.951 -5.358 1.00 98.00 210 MET A C 1
ATOM 1680 O O . MET A 1 210 ? -1.348 -0.960 -6.532 1.00 98.00 210 MET A O 1
ATOM 1684 N N . ALA A 1 211 ? -2.095 -2.072 -4.737 1.00 97.19 211 ALA A N 1
ATOM 1685 C CA . ALA A 1 211 ? -2.183 -3.352 -5.429 1.00 97.19 211 ALA A CA 1
ATOM 1686 C C . ALA A 1 211 ? -3.271 -3.315 -6.510 1.00 97.19 211 ALA A C 1
ATOM 1688 O O . ALA A 1 211 ? -3.076 -3.884 -7.587 1.00 97.19 211 ALA A O 1
ATOM 1689 N N . HIS A 1 212 ? -4.375 -2.613 -6.247 1.00 96.94 212 HIS A N 1
ATOM 1690 C CA . HIS A 1 212 ? -5.446 -2.428 -7.215 1.00 96.94 212 HIS A CA 1
ATOM 1691 C C . HIS A 1 212 ? -5.013 -1.529 -8.374 1.00 96.94 212 HIS A C 1
ATOM 1693 O O . HIS A 1 212 ? -5.155 -1.921 -9.529 1.00 96.94 212 HIS A O 1
ATOM 1699 N N . LEU A 1 213 ? -4.351 -0.401 -8.095 1.00 96.44 213 LEU A N 1
ATOM 1700 C CA . LEU A 1 213 ? -3.740 0.443 -9.132 1.00 96.44 213 LEU A CA 1
ATOM 1701 C C . LEU A 1 213 ? -2.772 -0.361 -10.014 1.00 96.44 213 LEU A C 1
ATOM 1703 O O . LEU A 1 213 ? -2.792 -0.284 -11.243 1.00 96.44 213 LEU A O 1
ATOM 1707 N N . TRP A 1 214 ? -1.954 -1.214 -9.395 1.00 96.25 214 TRP A N 1
ATOM 1708 C CA . TRP A 1 214 ? -1.065 -2.108 -10.127 1.00 96.25 214 TRP A CA 1
ATOM 1709 C C . TRP A 1 214 ? -1.825 -3.079 -11.045 1.00 96.25 214 TRP A C 1
ATOM 1711 O O . TRP A 1 214 ? -1.362 -3.360 -12.157 1.00 96.25 214 TRP A O 1
ATOM 1721 N N . ARG A 1 215 ? -2.996 -3.583 -10.628 1.00 94.88 215 ARG A N 1
ATOM 1722 C CA . ARG A 1 215 ? -3.874 -4.391 -11.489 1.00 94.88 215 ARG A CA 1
ATOM 1723 C C . ARG A 1 215 ? -4.508 -3.595 -12.611 1.00 94.88 215 ARG A C 1
ATOM 1725 O O . ARG A 1 215 ? -4.525 -4.117 -13.726 1.00 94.88 215 ARG A O 1
ATOM 1732 N N . GLN A 1 216 ? -4.972 -2.379 -12.341 1.00 94.44 216 GLN A N 1
ATOM 1733 C CA . GLN A 1 216 ? -5.519 -1.463 -13.344 1.00 94.44 216 GLN A CA 1
ATOM 1734 C C . GLN A 1 216 ? -4.513 -1.231 -14.463 1.00 94.44 216 GLN A C 1
ATOM 1736 O O . GLN A 1 216 ? -4.839 -1.386 -15.632 1.00 94.44 216 GLN A O 1
ATOM 1741 N N . MET A 1 217 ? -3.235 -1.087 -14.128 1.00 92.56 217 MET A N 1
ATOM 1742 C CA . MET A 1 217 ? -2.170 -0.971 -15.127 1.00 92.56 217 MET A CA 1
ATOM 1743 C C . MET A 1 217 ? -1.824 -2.296 -15.839 1.00 92.56 217 MET A C 1
ATOM 1745 O O . MET A 1 217 ? -0.945 -2.333 -16.703 1.00 92.56 217 MET A O 1
ATOM 1749 N N . GLY A 1 218 ? -2.470 -3.418 -15.506 1.00 91.50 218 GLY A N 1
ATOM 1750 C CA . GLY A 1 218 ? -2.269 -4.740 -16.112 1.00 91.50 218 GLY A CA 1
ATOM 1751 C C . GLY A 1 218 ? -1.257 -5.644 -15.397 1.00 91.50 218 GLY A C 1
ATOM 1752 O O . GLY A 1 218 ? -0.721 -6.582 -16.003 1.00 91.50 218 GLY A O 1
ATOM 1753 N N . GLY A 1 219 ? -0.968 -5.373 -14.124 1.00 91.38 219 GLY A N 1
ATOM 1754 C CA . GLY A 1 219 ? -0.093 -6.174 -13.273 1.00 91.38 219 GLY A CA 1
ATOM 1755 C C . GLY A 1 219 ? -0.613 -7.594 -13.014 1.00 91.38 219 GLY A C 1
ATOM 1756 O O . GLY A 1 219 ? -1.806 -7.832 -12.791 1.00 91.38 219 GLY A O 1
ATOM 1757 N N . ARG A 1 220 ? 0.285 -8.590 -13.058 1.00 89.06 220 ARG A N 1
ATOM 1758 C CA . ARG A 1 220 ? -0.043 -10.004 -12.782 1.00 89.06 220 ARG A CA 1
ATOM 1759 C C . ARG A 1 220 ? 1.001 -10.690 -11.908 1.00 89.06 220 ARG A C 1
ATOM 1761 O O . ARG A 1 220 ? 2.192 -10.620 -12.191 1.00 89.06 220 ARG A O 1
ATOM 1768 N N . SER A 1 221 ? 0.572 -11.475 -10.914 1.00 82.19 221 SER A N 1
ATOM 1769 C CA . SER A 1 221 ? 1.481 -12.171 -9.978 1.00 82.19 221 SER A CA 1
ATOM 1770 C C . SER A 1 221 ? 2.477 -13.111 -10.677 1.00 82.19 221 SER A C 1
ATOM 1772 O O . SER A 1 221 ? 3.620 -13.240 -10.250 1.00 82.19 221 SER A O 1
ATOM 1774 N N . ARG A 1 222 ? 2.101 -13.717 -11.816 1.00 77.31 222 ARG A N 1
ATOM 1775 C CA . ARG A 1 222 ? 3.028 -14.528 -12.633 1.00 77.31 222 ARG A CA 1
ATOM 1776 C C . ARG A 1 222 ? 4.162 -13.686 -13.244 1.00 77.31 222 ARG A C 1
ATOM 1778 O O . ARG A 1 222 ? 5.284 -14.170 -13.354 1.00 77.31 222 ARG A O 1
ATOM 1785 N N . GLN A 1 223 ? 3.908 -12.419 -13.590 1.00 76.50 223 GLN A N 1
ATOM 1786 C CA . GLN A 1 223 ? 4.936 -11.515 -14.125 1.00 76.50 223 GLN A CA 1
ATOM 1787 C C . GLN A 1 223 ? 6.005 -11.185 -13.075 1.00 76.50 223 GLN A C 1
ATOM 1789 O O . GLN A 1 223 ? 7.167 -11.047 -13.435 1.00 76.50 223 GLN A O 1
ATOM 1794 N N . LEU A 1 224 ? 5.656 -11.129 -11.786 1.00 76.06 224 LEU A N 1
ATOM 1795 C CA . LEU A 1 224 ? 6.623 -10.943 -10.694 1.00 76.06 224 LEU A CA 1
ATOM 1796 C C . LEU A 1 224 ? 7.600 -12.120 -10.573 1.00 76.06 224 LEU A C 1
ATOM 1798 O O . LEU A 1 224 ? 8.799 -11.927 -10.370 1.00 76.06 224 LEU A O 1
ATOM 1802 N N . MET A 1 225 ? 7.101 -13.348 -10.737 1.00 71.00 225 MET A N 1
ATOM 1803 C CA . MET A 1 225 ? 7.912 -14.561 -10.594 1.00 71.00 225 MET A CA 1
ATOM 1804 C C . MET A 1 225 ? 8.881 -14.756 -11.766 1.00 71.00 225 MET A C 1
ATOM 1806 O O . MET A 1 225 ? 10.051 -15.067 -11.542 1.00 71.00 225 MET A O 1
ATOM 1810 N N . PHE A 1 226 ? 8.424 -14.520 -13.001 1.00 73.00 226 PHE A N 1
ATOM 1811 C CA . PHE A 1 226 ? 9.206 -14.771 -14.223 1.00 73.00 226 PHE A CA 1
ATOM 1812 C C . PHE A 1 226 ? 9.840 -13.508 -14.837 1.00 73.00 226 PHE A C 1
ATOM 1814 O O . PHE A 1 226 ? 10.688 -13.600 -15.721 1.00 73.00 226 PHE A O 1
ATOM 1821 N N . GLY A 1 227 ? 9.455 -12.314 -14.380 1.00 80.38 227 GLY A N 1
ATOM 1822 C CA . GLY A 1 227 ? 9.845 -11.025 -14.960 1.00 80.38 227 GLY A CA 1
ATOM 1823 C C . GLY A 1 227 ? 10.889 -10.240 -14.168 1.00 80.38 227 GLY A C 1
ATOM 1824 O O . GLY A 1 227 ? 11.133 -9.084 -14.503 1.00 80.38 227 GLY A O 1
ATOM 1825 N N . LYS A 1 228 ? 11.537 -10.833 -13.156 1.00 84.81 228 LYS A N 1
ATOM 1826 C CA . LYS A 1 228 ? 12.466 -10.129 -12.245 1.00 84.81 228 LYS A CA 1
ATOM 1827 C C . LYS A 1 228 ? 13.532 -9.292 -12.955 1.00 84.81 228 LYS A C 1
ATOM 1829 O O . LYS A 1 228 ? 13.753 -8.146 -12.588 1.00 84.81 228 LYS A O 1
ATOM 1834 N N . ARG A 1 229 ? 14.155 -9.838 -14.009 1.00 87.94 229 ARG A N 1
ATOM 1835 C CA . ARG A 1 229 ? 15.165 -9.114 -14.807 1.00 87.94 229 ARG A CA 1
ATOM 1836 C C . ARG A 1 229 ? 14.589 -7.871 -15.491 1.00 87.94 229 ARG A C 1
ATOM 1838 O O . ARG A 1 229 ? 15.291 -6.879 -15.611 1.00 87.94 229 ARG A O 1
ATOM 1845 N N . LYS A 1 230 ? 13.337 -7.932 -15.959 1.00 91.06 230 LYS A N 1
ATOM 1846 C CA . LYS A 1 230 ? 12.661 -6.792 -16.596 1.00 91.06 230 LYS A CA 1
ATOM 1847 C C . LYS A 1 230 ? 12.340 -5.721 -15.556 1.00 91.06 230 LYS A C 1
ATOM 1849 O O . LYS A 1 230 ? 12.709 -4.577 -15.763 1.00 91.06 230 LYS A O 1
ATOM 1854 N N . ILE A 1 231 ? 11.787 -6.128 -14.410 1.00 91.62 231 ILE A N 1
ATOM 1855 C CA . ILE A 1 231 ? 11.500 -5.219 -13.291 1.00 91.62 231 ILE A CA 1
ATOM 1856 C C . ILE A 1 231 ? 12.778 -4.507 -12.833 1.00 91.62 231 ILE A C 1
ATOM 1858 O O . ILE A 1 231 ? 12.776 -3.292 -12.710 1.00 91.62 231 ILE A O 1
ATOM 1862 N N . MET A 1 232 ? 13.885 -5.236 -12.660 1.00 91.94 232 MET A N 1
ATOM 1863 C CA . MET A 1 232 ? 15.167 -4.642 -12.262 1.00 91.94 232 MET A CA 1
ATOM 1864 C C . MET A 1 232 ? 15.669 -3.601 -13.274 1.00 91.94 232 MET A C 1
ATOM 1866 O O . MET A 1 2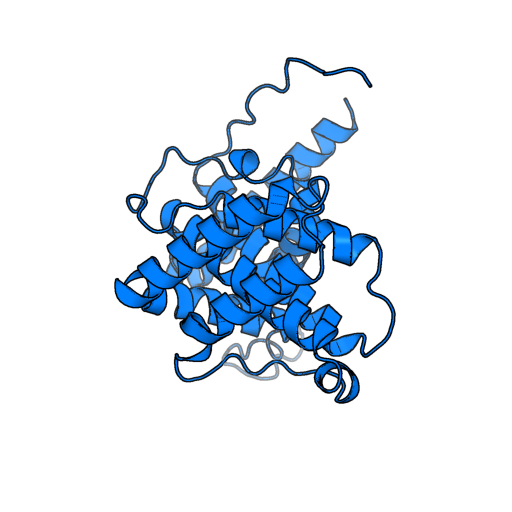32 ? 16.086 -2.514 -12.890 1.00 91.94 232 MET A O 1
ATOM 1870 N N . LYS A 1 233 ? 15.578 -3.900 -14.578 1.00 93.44 233 LYS A N 1
ATOM 1871 C CA . LYS A 1 233 ? 15.931 -2.939 -15.635 1.00 93.44 233 LYS A CA 1
ATOM 1872 C C . LYS A 1 233 ? 15.070 -1.677 -15.574 1.00 93.44 233 LYS A C 1
ATOM 1874 O O . LYS A 1 233 ? 15.601 -0.582 -15.729 1.00 93.44 233 LYS A O 1
ATOM 1879 N N . ASP A 1 234 ? 13.767 -1.832 -15.356 1.00 94.31 234 ASP A N 1
ATOM 1880 C CA . ASP A 1 234 ? 12.842 -0.703 -15.263 1.00 94.31 234 ASP A CA 1
ATOM 1881 C C . ASP A 1 234 ? 13.116 0.131 -13.987 1.00 94.31 234 ASP A C 1
ATOM 1883 O O . ASP A 1 234 ? 13.142 1.355 -14.078 1.00 94.31 234 ASP A O 1
ATOM 1887 N N . ILE A 1 235 ? 13.445 -0.493 -12.842 1.00 93.94 235 ILE A N 1
ATOM 1888 C CA . ILE A 1 235 ? 13.901 0.206 -11.617 1.00 93.94 235 ILE A CA 1
ATOM 1889 C C . ILE A 1 235 ? 15.164 1.030 -11.894 1.00 93.94 235 ILE A C 1
ATOM 1891 O O . ILE A 1 235 ? 15.212 2.213 -11.571 1.00 93.94 235 ILE A O 1
ATOM 1895 N N . HIS A 1 236 ? 16.181 0.441 -12.532 1.00 93.19 236 HIS A N 1
ATOM 1896 C CA . HIS A 1 236 ? 17.421 1.157 -12.864 1.00 93.19 236 HIS A CA 1
ATOM 1897 C C . HIS A 1 236 ? 17.187 2.290 -13.861 1.00 93.19 236 HIS A C 1
ATOM 1899 O O . HIS A 1 236 ? 17.803 3.346 -13.752 1.00 93.19 236 HIS A O 1
ATOM 1905 N N . SER A 1 237 ? 16.274 2.100 -14.814 1.00 93.44 237 SER A N 1
ATOM 1906 C CA . SER A 1 237 ? 15.848 3.170 -15.714 1.00 93.44 237 SER A CA 1
ATOM 1907 C C . SER A 1 237 ? 15.184 4.318 -14.954 1.00 93.44 237 SER A C 1
ATOM 1909 O O . SER A 1 237 ? 15.477 5.469 -15.257 1.00 93.44 237 SER A O 1
ATOM 1911 N N . ILE A 1 238 ? 14.318 4.024 -13.979 1.00 92.75 238 ILE A N 1
ATOM 1912 C CA . ILE A 1 238 ? 13.668 5.034 -13.130 1.00 92.75 238 ILE A CA 1
ATOM 1913 C C . ILE A 1 238 ? 14.706 5.791 -12.299 1.00 92.75 238 ILE A C 1
ATOM 1915 O O . ILE A 1 238 ? 14.696 7.018 -12.293 1.00 92.75 238 ILE A O 1
ATOM 1919 N N . ALA A 1 239 ? 15.658 5.086 -11.685 1.00 89.56 239 ALA A N 1
ATOM 1920 C CA . ALA A 1 239 ? 16.735 5.709 -10.918 1.00 89.56 239 ALA A CA 1
ATOM 1921 C C . ALA A 1 239 ? 17.580 6.675 -11.771 1.00 89.56 239 ALA A C 1
ATOM 1923 O O . ALA A 1 239 ? 17.915 7.768 -11.322 1.00 89.56 239 ALA A O 1
ATOM 1924 N N . ARG A 1 240 ? 17.878 6.313 -13.028 1.00 89.31 240 ARG A N 1
ATOM 1925 C CA . ARG A 1 240 ? 18.572 7.210 -13.970 1.00 89.31 240 ARG A CA 1
ATOM 1926 C C . ARG A 1 240 ? 17.743 8.446 -14.315 1.00 89.31 240 ARG A C 1
ATOM 1928 O O . ARG A 1 240 ? 18.293 9.540 -14.333 1.00 89.31 240 ARG A O 1
ATOM 1935 N N . MET A 1 241 ? 16.441 8.281 -14.564 1.00 88.81 241 MET A N 1
ATOM 1936 C CA . MET A 1 241 ? 15.541 9.411 -14.831 1.00 88.81 241 MET A CA 1
ATOM 1937 C C . MET A 1 241 ? 15.467 10.362 -13.632 1.00 88.81 241 MET A C 1
ATOM 1939 O O . MET A 1 241 ? 15.489 11.572 -13.813 1.00 88.81 241 MET A O 1
ATOM 1943 N N . GLN A 1 242 ? 15.434 9.827 -12.410 1.00 85.00 242 GLN A N 1
ATOM 1944 C CA . GLN A 1 242 ? 15.461 10.624 -11.184 1.00 85.00 242 GLN A CA 1
ATOM 1945 C C . GLN A 1 242 ? 16.777 11.395 -11.024 1.00 85.00 242 GLN A C 1
ATOM 1947 O O . GLN A 1 242 ? 16.750 12.575 -10.698 1.00 85.00 242 GLN A O 1
ATOM 1952 N N . TYR A 1 243 ? 17.919 10.759 -11.289 1.00 83.50 243 TYR A N 1
ATOM 1953 C CA . TYR A 1 243 ? 19.227 11.413 -11.215 1.00 83.50 243 TYR A CA 1
ATOM 1954 C C . TYR A 1 243 ? 19.331 12.607 -12.179 1.00 83.50 243 TYR A C 1
ATOM 1956 O O . TYR A 1 243 ? 19.723 13.696 -11.778 1.00 83.50 243 TYR A O 1
ATOM 1964 N N . GLN A 1 244 ? 18.859 12.441 -13.418 1.00 83.44 244 GLN A N 1
ATOM 1965 C CA . GLN A 1 244 ? 18.825 13.515 -14.419 1.00 83.44 244 GLN A CA 1
ATOM 1966 C C . GLN A 1 244 ? 17.910 14.692 -14.048 1.00 83.44 244 GLN A C 1
ATOM 1968 O O . GLN A 1 244 ? 18.083 15.779 -14.591 1.00 83.44 244 GLN A O 1
ATOM 1973 N N . LEU A 1 245 ? 16.916 14.482 -13.180 1.00 77.44 245 LEU A N 1
ATOM 1974 C CA . LEU A 1 245 ? 16.063 15.556 -12.664 1.00 77.44 245 LEU A CA 1
ATOM 1975 C C . LEU A 1 245 ? 16.733 16.338 -11.530 1.00 77.44 245 LEU A C 1
ATOM 1977 O O . LEU A 1 245 ? 16.385 17.489 -11.331 1.00 77.44 245 LEU A O 1
ATOM 1981 N N . ILE A 1 246 ? 17.651 15.717 -10.782 1.00 74.00 246 ILE A N 1
ATOM 1982 C CA . ILE A 1 246 ? 18.382 16.368 -9.682 1.00 74.00 246 ILE A CA 1
ATOM 1983 C C . ILE A 1 246 ? 19.516 17.249 -10.227 1.00 74.00 246 ILE A C 1
ATOM 1985 O O . ILE A 1 246 ? 19.870 18.243 -9.605 1.00 74.00 246 ILE A O 1
ATOM 1989 N N . GLU A 1 247 ? 20.091 16.889 -11.378 1.00 60.50 247 GLU A N 1
ATOM 1990 C CA . GLU A 1 247 ? 21.159 17.660 -12.033 1.00 60.50 247 GLU A CA 1
ATOM 1991 C C . GLU A 1 247 ? 20.664 18.885 -12.827 1.00 60.50 247 GLU A C 1
ATOM 1993 O O . GLU A 1 247 ? 21.489 19.665 -13.302 1.00 60.50 247 GLU A O 1
ATOM 1998 N N . LYS A 1 248 ? 19.347 19.049 -13.001 1.00 53.84 248 LYS A N 1
ATOM 1999 C CA . LYS A 1 248 ? 18.724 20.186 -13.697 1.00 53.84 248 LYS A CA 1
ATOM 2000 C C . LYS A 1 248 ? 18.142 21.184 -12.708 1.00 53.84 248 LYS A C 1
ATOM 2002 O O . LYS A 1 248 ? 18.231 22.391 -13.019 1.00 53.84 248 LYS A O 1
#

Secondary structure (DSSP, 8-state):
-------------HHHHHHHHHHHHHHHHHHHHHHHHHTTSPPPHHHHHHHHHHHHHHHH--TT--SS-TT--GGGTSSSGGGGHHHHHHHHHHHPPPP-SS-S-SS-PPSS--HHHHHHHHHHHHHHHHHT-HHHHHHHHHHHHHHHHHHTTTTT-TT-HHHHHHHHHHHHHTGGGSSSP------GGGGTSHHHHHHHHHHHHHHHHHHHHHHHTT--HHHHHH-HHHHHHHHHHHHHHHHHHH--

pLDDT: mean 86.78, std 14.57, range [33.69, 98.56]